Protein AF-A0A4R1RFW6-F1 (afdb_monomer)

Secondary structure (DSSP, 8-state):
----GGGS-S----BTTEE---EEEEETTEEEEEEEEETTT-PEEEEE-EETTS-B-B--TTT-EEEETTEEE-SS-EEEEEEEEETTEEEEEEEE--S---TTT-EESSSSEEE-SS-EEETTTTEEE--S--EE---HHHHHHHHHH-TT---TTTTS---SEEEETTEEEETTEEETT--TT-EE-SSSEEE-SS-EEEE-SS-EEE-TT--GGG-EEEEEETTEEEEEEEE-SSSBHHHHHHT-PPPTTHHHHHHHHHHTTTTTTS-TTSHHHHHHHHHHHTT-

pLDDT: mean 81.38, std 14.94, range [39.31, 97.06]

Solvent-accessible surface area (backbone atoms only — not comparable to full-atom values): 16707 Å² total; per-residue (Å²): 112,82,49,69,55,86,80,52,76,92,80,67,79,77,48,100,60,34,48,72,50,64,31,48,34,67,54,96,43,20,43,26,38,35,46,30,35,31,70,88,77,68,46,75,47,70,43,72,41,16,31,85,84,68,46,84,48,78,48,55,85,93,48,47,49,77,68,35,89,13,31,38,32,46,90,86,48,46,27,7,39,30,80,48,79,51,101,88,47,78,46,64,25,38,24,69,39,90,68,91,74,50,73,89,57,52,42,62,78,21,33,40,33,31,34,33,89,86,47,31,36,19,15,57,67,15,38,75,42,94,58,95,50,79,44,68,57,79,53,69,66,60,48,51,54,49,49,70,76,52,82,79,61,92,44,90,57,70,79,36,49,77,49,59,35,32,36,32,81,65,43,26,23,52,71,64,37,82,41,88,91,44,54,57,66,52,40,80,69,37,95,46,33,31,33,35,93,80,46,40,26,40,44,78,91,81,52,79,42,76,48,72,94,62,51,55,90,53,59,46,71,47,47,59,62,94,90,38,80,55,88,42,50,48,29,32,41,76,44,48,52,63,28,64,76,70,74,48,78,80,48,80,70,61,47,48,63,71,45,37,75,60,52,62,76,38,62,88,79,60,68,73,76,25,42,63,50,55,45,51,55,54,57,54,60,75,72,110

Radius of gyration: 23.83 Å; Cα contacts (8 Å, |Δi|>4): 524; chains: 1; bounding box: 58×36×69 Å

Structure (mmCIF, N/CA/C/O backbone):
data_AF-A0A4R1RFW6-F1
#
_entry.id   AF-A0A4R1RFW6-F1
#
loop_
_atom_site.group_PDB
_atom_site.id
_atom_site.type_symbol
_atom_site.label_atom_id
_atom_site.label_alt_id
_atom_site.label_comp_id
_atom_site.label_asym_id
_atom_site.label_entity_id
_atom_site.label_seq_id
_atom_site.pdbx_PDB_ins_code
_atom_site.Cartn_x
_atom_site.Cartn_y
_atom_site.Cartn_z
_atom_site.occupancy
_atom_site.B_iso_or_equiv
_atom_site.auth_seq_id
_atom_site.auth_comp_id
_atom_site.auth_asym_id
_atom_site.auth_atom_id
_atom_site.pdbx_PDB_model_num
ATOM 1 N N . MET A 1 1 ? -5.076 -0.212 30.551 1.00 51.19 1 MET A N 1
ATOM 2 C CA . MET A 1 1 ? -4.303 -1.092 29.630 1.00 51.19 1 MET A CA 1
ATOM 3 C C . MET A 1 1 ? -3.207 -0.273 28.932 1.00 51.19 1 MET A C 1
ATOM 5 O O . MET A 1 1 ? -3.481 0.876 28.612 1.00 51.19 1 MET A O 1
ATOM 9 N N . LYS A 1 2 ? -1.980 -0.797 28.748 1.00 48.66 2 LYS A N 1
ATOM 10 C CA . LYS A 1 2 ? -0.850 -0.096 28.089 1.00 48.66 2 LYS A CA 1
ATOM 11 C C . LYS A 1 2 ? -0.539 -0.742 26.735 1.00 48.66 2 LYS A C 1
ATOM 13 O O . LYS A 1 2 ? -0.449 -1.964 26.668 1.00 48.66 2 LYS A O 1
ATOM 18 N N . ILE A 1 3 ? -0.324 0.056 25.690 1.00 47.34 3 ILE A N 1
ATOM 19 C CA . ILE A 1 3 ? 0.208 -0.420 24.401 1.00 47.34 3 ILE A CA 1
ATOM 20 C C . ILE A 1 3 ? 1.722 -0.177 24.345 1.00 47.34 3 ILE A C 1
ATOM 22 O O . ILE A 1 3 ? 2.186 0.879 24.765 1.00 47.34 3 ILE A O 1
ATOM 26 N N . SER A 1 4 ? 2.477 -1.153 23.829 1.00 46.53 4 SER A N 1
ATOM 27 C CA . SER A 1 4 ? 3.939 -1.088 23.673 1.00 46.53 4 SER A CA 1
ATOM 28 C C . SER A 1 4 ? 4.386 -0.021 22.662 1.00 46.53 4 SER A C 1
ATOM 30 O O . SER A 1 4 ? 3.828 0.074 21.569 1.00 46.53 4 SER A O 1
ATOM 32 N N . GLU A 1 5 ? 5.464 0.691 23.005 1.00 47.16 5 GLU A N 1
ATOM 33 C CA . GLU A 1 5 ? 6.148 1.711 22.187 1.00 47.16 5 GLU A CA 1
ATOM 34 C C . GLU A 1 5 ? 6.578 1.200 20.799 1.00 47.16 5 GLU A C 1
ATOM 36 O O . GLU A 1 5 ? 6.611 1.961 19.837 1.00 47.16 5 GLU A O 1
ATOM 41 N N . SER A 1 6 ? 6.817 -0.110 20.661 1.00 43.72 6 SER A N 1
ATOM 42 C CA . SER A 1 6 ? 7.209 -0.775 19.402 1.00 43.72 6 SER A CA 1
ATOM 43 C C . SER A 1 6 ? 6.199 -0.638 18.255 1.00 43.72 6 SER A C 1
ATOM 45 O O . SER A 1 6 ? 6.501 -0.965 17.107 1.00 43.72 6 SER A O 1
ATOM 47 N N . LEU A 1 7 ? 4.978 -0.184 18.545 1.00 43.00 7 LEU A N 1
ATOM 48 C CA . LEU A 1 7 ? 3.945 0.034 17.539 1.00 43.00 7 LEU A CA 1
ATOM 49 C C . LEU A 1 7 ? 4.004 1.431 16.905 1.00 43.00 7 LEU A C 1
ATOM 51 O O . LEU A 1 7 ? 3.274 1.658 15.938 1.00 43.00 7 LEU A O 1
ATOM 55 N N . PHE A 1 8 ? 4.870 2.328 17.372 1.00 44.12 8 PHE A N 1
ATOM 56 C CA . PHE A 1 8 ? 5.021 3.686 16.845 1.00 44.12 8 PHE A CA 1
ATOM 57 C C . PHE A 1 8 ? 6.309 3.829 16.013 1.00 44.12 8 PHE A C 1
ATOM 59 O O . PHE A 1 8 ? 7.253 3.064 16.207 1.00 44.12 8 PHE A O 1
ATOM 66 N N . PRO A 1 9 ? 6.363 4.747 15.029 1.00 39.78 9 PRO A N 1
ATOM 67 C CA . PRO A 1 9 ? 7.553 4.916 14.199 1.00 39.78 9 PRO A CA 1
ATOM 68 C C . PRO A 1 9 ? 8.760 5.364 15.040 1.00 39.78 9 PRO A C 1
ATOM 70 O O . PRO A 1 9 ? 8.662 6.334 15.777 1.00 39.78 9 PRO A O 1
ATOM 73 N N . ASN A 1 10 ? 9.920 4.721 14.868 1.00 40.31 10 ASN A N 1
ATOM 74 C CA . ASN A 1 10 ? 11.162 4.990 15.624 1.00 40.31 10 ASN A CA 1
ATOM 75 C C . ASN A 1 10 ? 11.762 6.403 15.428 1.00 40.31 10 ASN A C 1
ATOM 77 O O . ASN A 1 10 ? 12.747 6.746 16.074 1.00 40.31 10 ASN A O 1
ATOM 81 N N . ASN A 1 11 ? 11.187 7.226 14.546 1.00 40.09 11 ASN A N 1
ATOM 82 C CA . ASN A 1 11 ? 11.697 8.549 14.175 1.00 40.09 11 ASN A CA 1
ATOM 83 C C . ASN A 1 11 ? 10.904 9.683 14.834 1.00 40.09 11 ASN A C 1
ATOM 85 O O . ASN A 1 11 ? 10.597 10.689 14.192 1.00 40.09 11 ASN A O 1
ATOM 89 N N . VAL A 1 12 ? 10.532 9.522 16.102 1.00 42.97 12 VAL A N 1
ATOM 90 C CA . VAL A 1 12 ? 9.838 10.586 16.826 1.00 42.97 12 VAL A CA 1
ATOM 91 C C . VAL A 1 12 ? 10.867 11.660 17.225 1.00 42.97 12 VAL A C 1
ATOM 93 O O . VAL A 1 12 ? 11.818 11.337 17.940 1.00 42.97 12 VAL A O 1
ATOM 96 N N . PRO A 1 13 ? 10.752 12.919 16.755 1.00 39.31 13 PRO A N 1
ATOM 97 C CA . PRO A 1 13 ? 11.779 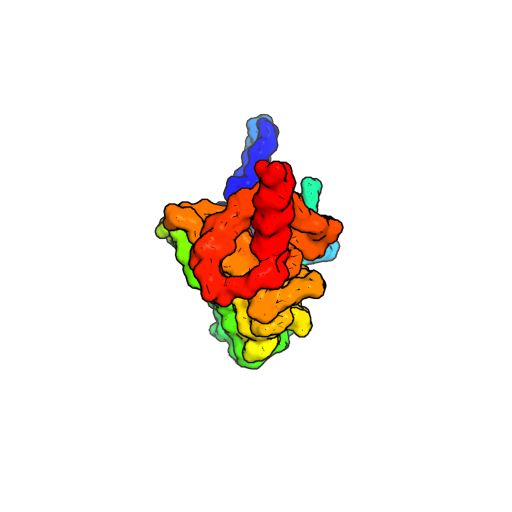13.936 16.977 1.00 39.31 13 PRO A CA 1
ATOM 98 C C . PRO A 1 13 ? 11.983 14.221 18.467 1.00 39.31 13 PRO A C 1
ATOM 100 O O . PRO A 1 13 ? 11.045 14.612 19.155 1.00 39.31 13 PRO A O 1
ATOM 103 N N . GLN A 1 14 ? 13.209 14.101 18.976 1.00 43.00 14 GLN A N 1
ATOM 104 C CA . GLN A 1 14 ? 13.529 14.606 20.311 1.00 43.00 14 GLN A CA 1
ATOM 105 C C . GLN A 1 14 ? 13.568 16.141 20.260 1.00 43.00 14 GLN A C 1
ATOM 107 O O . GLN A 1 14 ? 14.510 16.737 19.738 1.00 43.00 14 GLN A O 1
ATOM 112 N N . CYS A 1 15 ? 12.533 16.806 20.776 1.00 43.69 15 CYS A N 1
ATOM 113 C CA . CYS A 1 15 ? 12.601 18.245 21.020 1.00 43.69 15 CYS A CA 1
ATOM 114 C C . CYS A 1 15 ? 13.488 18.499 22.245 1.00 43.69 15 CYS A C 1
ATOM 116 O O . CYS A 1 15 ? 13.331 17.843 23.267 1.00 43.69 15 CYS A O 1
ATOM 118 N N . ARG A 1 16 ? 14.379 19.499 22.183 1.00 44.78 16 ARG A N 1
ATOM 119 C CA . ARG A 1 16 ? 15.333 19.819 23.270 1.00 44.78 16 ARG A CA 1
ATOM 120 C C . ARG A 1 16 ? 14.683 20.078 24.643 1.00 44.78 16 ARG A C 1
ATOM 122 O O . ARG A 1 16 ? 15.379 20.032 25.648 1.00 44.78 16 ARG A O 1
ATOM 129 N N . GLU A 1 17 ? 13.377 20.346 24.692 1.00 46.66 17 GLU A N 1
ATOM 130 C CA . GLU A 1 17 ? 12.619 20.620 25.922 1.00 46.66 17 GLU A CA 1
ATOM 131 C C . GLU A 1 17 ? 11.669 19.486 26.354 1.00 46.66 17 GLU A C 1
ATOM 133 O O . GLU A 1 17 ? 11.148 19.533 27.469 1.00 46.66 17 GLU A O 1
ATOM 138 N N . TYR A 1 18 ? 11.463 18.453 25.525 1.00 41.66 18 TYR A N 1
ATOM 139 C CA . TYR A 1 18 ? 10.488 17.392 25.799 1.00 41.66 18 TYR A CA 1
ATOM 140 C C . TYR A 1 18 ? 10.983 15.998 25.387 1.00 41.66 18 TYR A C 1
ATOM 142 O O . TYR A 1 18 ? 11.496 15.813 24.285 1.00 41.66 18 TYR A O 1
ATOM 150 N N . GLN A 1 19 ? 10.735 14.992 26.229 1.00 47.38 19 GLN A N 1
ATOM 151 C CA . GLN A 1 19 ? 10.870 13.578 25.866 1.00 47.38 19 GLN A CA 1
ATOM 152 C C . GLN A 1 19 ? 9.544 13.056 25.319 1.00 47.38 19 GLN A C 1
ATOM 154 O O . GLN A 1 19 ? 8.523 13.204 25.991 1.00 47.38 19 GLN A O 1
ATOM 159 N N . ILE A 1 20 ? 9.556 12.395 24.160 1.00 48.88 20 ILE A N 1
ATOM 160 C CA . ILE A 1 20 ? 8.357 11.742 23.626 1.00 48.88 20 ILE A CA 1
ATOM 161 C C . ILE A 1 20 ? 8.288 10.284 24.089 1.00 48.88 20 ILE A C 1
ATOM 163 O O . ILE A 1 20 ? 9.269 9.556 23.963 1.00 48.88 20 ILE A O 1
ATOM 167 N N . ILE A 1 21 ? 7.144 9.877 24.654 1.00 51.06 21 ILE A N 1
ATOM 168 C CA . ILE A 1 21 ? 6.915 8.546 25.251 1.00 51.06 21 ILE A CA 1
ATOM 169 C C . ILE A 1 21 ? 5.619 7.970 24.680 1.00 51.06 21 ILE A C 1
ATOM 171 O O . ILE A 1 21 ? 4.581 8.041 25.330 1.00 51.06 21 ILE A O 1
ATOM 175 N N . SER A 1 22 ? 5.641 7.436 23.458 1.00 54.22 22 SER A N 1
ATOM 176 C CA . SER A 1 22 ? 4.402 7.041 22.777 1.00 54.22 22 SER A CA 1
ATOM 177 C C . SER A 1 22 ? 3.789 5.773 23.385 1.00 54.22 22 SER A C 1
ATOM 179 O O . SER A 1 22 ? 4.120 4.639 23.036 1.00 54.22 22 SER A O 1
ATOM 181 N N . THR A 1 23 ? 2.880 5.978 24.337 1.00 65.12 23 THR A N 1
ATOM 182 C CA . THR A 1 23 ? 2.052 4.929 24.938 1.00 65.12 23 THR A CA 1
ATOM 183 C C . THR A 1 23 ? 0.608 5.405 25.001 1.00 65.12 23 THR A C 1
ATOM 185 O O . THR A 1 23 ? 0.328 6.507 25.473 1.00 65.12 23 THR A O 1
ATOM 188 N N . ILE A 1 24 ? -0.324 4.567 24.542 1.00 70.19 24 ILE A N 1
ATOM 189 C CA . ILE A 1 24 ? -1.757 4.838 24.682 1.00 70.19 24 ILE A CA 1
ATOM 190 C C . ILE A 1 24 ? -2.263 4.148 25.948 1.00 70.19 24 ILE A C 1
ATOM 192 O O . ILE A 1 24 ? -2.070 2.941 26.127 1.00 70.19 24 ILE A O 1
ATOM 196 N N . ILE A 1 25 ? -2.903 4.930 26.816 1.00 76.88 25 ILE A N 1
ATOM 197 C CA . ILE A 1 25 ? -3.557 4.485 28.051 1.00 76.88 25 ILE A CA 1
ATOM 198 C C . ILE A 1 25 ? -4.990 5.016 28.109 1.00 76.88 25 ILE A C 1
ATOM 200 O O . ILE A 1 25 ? -5.387 5.838 27.283 1.00 76.88 25 ILE A O 1
ATOM 204 N N . ILE A 1 26 ? -5.760 4.569 29.099 1.00 77.75 26 ILE A N 1
ATOM 205 C CA . ILE A 1 26 ? -7.020 5.217 29.467 1.00 77.75 26 ILE A CA 1
ATOM 206 C C . ILE A 1 26 ? -6.759 6.086 30.692 1.00 77.75 26 ILE A C 1
ATOM 208 O O . ILE A 1 26 ? -6.031 5.688 31.600 1.00 77.75 26 ILE A O 1
ATOM 212 N N . LYS A 1 27 ? -7.285 7.308 30.659 1.00 80.31 27 LYS A N 1
ATOM 213 C CA . LYS A 1 27 ? -7.304 8.248 31.777 1.00 80.31 27 LYS A CA 1
ATOM 214 C C . LYS A 1 27 ? -8.598 9.042 31.698 1.00 80.31 27 LYS A C 1
ATOM 216 O O . LYS A 1 27 ? -8.969 9.498 30.617 1.00 80.31 27 LYS A O 1
ATOM 221 N N . ASP A 1 28 ? -9.277 9.195 32.829 1.00 83.88 28 ASP A N 1
ATOM 222 C CA . ASP A 1 28 ? -10.573 9.877 32.913 1.00 83.88 28 ASP A CA 1
ATOM 223 C C . ASP A 1 28 ? -11.593 9.291 31.912 1.00 83.88 28 ASP A C 1
ATOM 225 O O . ASP A 1 28 ? -12.293 10.021 31.209 1.00 83.88 28 ASP A O 1
ATOM 229 N N . ASN A 1 29 ? -11.619 7.955 31.797 1.00 85.56 29 ASN A N 1
ATOM 230 C CA . ASN A 1 29 ? -12.434 7.191 30.841 1.00 85.56 29 ASN A CA 1
ATOM 231 C C . ASN A 1 29 ? -12.203 7.560 29.370 1.00 85.56 29 ASN A C 1
ATOM 233 O O . ASN A 1 29 ? -13.077 7.361 28.534 1.00 85.56 29 ASN A O 1
ATOM 237 N N . ARG A 1 30 ? -11.048 8.126 29.014 1.00 85.81 30 ARG A N 1
ATOM 238 C CA . ARG A 1 30 ? -10.720 8.521 27.640 1.00 85.81 30 ARG A CA 1
ATOM 239 C C . ARG A 1 30 ? -9.378 7.945 27.239 1.00 85.81 30 ARG A C 1
ATOM 241 O O . ARG A 1 30 ? -8.466 7.858 28.059 1.00 85.81 30 ARG A O 1
ATOM 248 N N . LEU A 1 31 ? -9.237 7.594 25.962 1.00 82.19 31 LEU A N 1
ATOM 249 C CA . LEU A 1 31 ? -7.922 7.250 25.438 1.00 82.19 31 LEU A CA 1
ATOM 250 C C . LEU A 1 31 ? -7.038 8.487 25.423 1.00 82.19 31 LEU A C 1
ATOM 252 O O . LEU A 1 31 ? -7.420 9.556 24.940 1.00 82.19 31 LEU A O 1
ATOM 256 N N . VAL A 1 32 ? -5.833 8.304 25.929 1.00 78.88 32 VAL A N 1
ATOM 257 C CA . VAL A 1 32 ? -4.809 9.323 25.987 1.00 78.88 32 VAL A CA 1
ATOM 258 C C . VAL A 1 32 ? -3.546 8.761 25.372 1.00 78.88 32 VAL A C 1
ATOM 260 O O . VAL A 1 32 ? -3.071 7.704 25.781 1.00 78.88 32 VAL A O 1
ATOM 263 N N . GLU A 1 33 ? -2.994 9.490 24.412 1.00 71.94 33 GLU A N 1
ATOM 264 C CA . GLU A 1 33 ? -1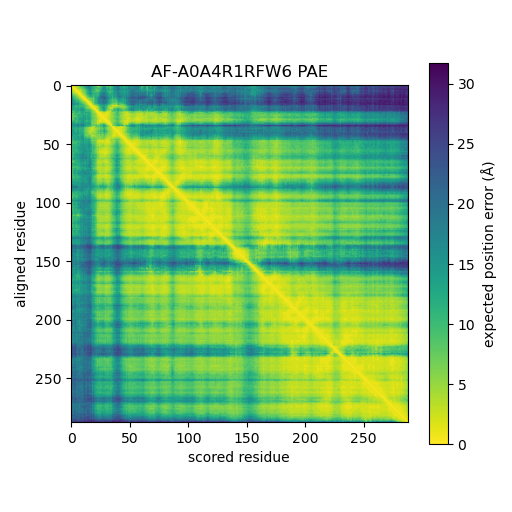.607 9.315 24.018 1.00 71.94 33 GLU A CA 1
ATOM 265 C C . GLU A 1 33 ? -0.743 10.101 25.005 1.00 71.94 33 GLU A C 1
ATOM 267 O O . GLU A 1 33 ? -0.842 11.331 25.109 1.00 71.94 33 GLU A O 1
ATOM 272 N N . ASN A 1 34 ? 0.076 9.389 25.777 1.00 65.56 34 ASN A N 1
ATOM 273 C CA . ASN A 1 34 ? 1.149 10.031 26.518 1.00 65.56 34 ASN A CA 1
ATOM 274 C C . ASN A 1 34 ? 2.141 10.506 25.459 1.00 65.56 34 ASN A C 1
ATOM 276 O O . ASN A 1 34 ? 2.628 9.695 24.680 1.00 65.56 34 ASN A O 1
ATOM 280 N N . TYR A 1 35 ? 2.366 11.811 25.351 1.00 67.44 35 TYR A N 1
ATOM 281 C CA . TYR A 1 35 ? 3.173 12.334 24.249 1.00 67.44 35 TYR A CA 1
ATOM 282 C C . TYR A 1 35 ? 4.396 13.084 24.747 1.00 67.44 35 TYR A C 1
ATOM 284 O O . TYR A 1 35 ? 5.421 13.018 24.087 1.00 67.44 35 TYR A O 1
ATOM 292 N N . PHE A 1 36 ? 4.363 13.743 25.912 1.00 63.69 36 PHE A N 1
ATOM 293 C CA . PHE A 1 36 ? 5.514 14.539 26.343 1.00 63.69 36 PHE A CA 1
ATOM 294 C C . PHE A 1 36 ? 5.760 14.488 27.843 1.00 63.69 36 PHE A C 1
ATOM 296 O O . PHE A 1 36 ? 4.849 14.722 28.636 1.00 63.69 36 PHE A O 1
ATOM 303 N N . ARG A 1 37 ? 7.022 14.288 28.214 1.00 65.94 37 ARG A N 1
ATOM 304 C CA . ARG A 1 37 ? 7.571 14.701 29.505 1.00 65.94 37 ARG A CA 1
ATOM 305 C C . ARG A 1 37 ? 8.340 15.995 29.284 1.00 65.94 37 ARG A C 1
ATOM 307 O O . ARG A 1 37 ? 9.327 16.004 28.555 1.00 65.94 37 ARG A O 1
ATOM 314 N N . ASP A 1 38 ? 7.870 17.078 29.881 1.00 65.69 38 ASP A N 1
ATOM 315 C CA . ASP A 1 38 ? 8.605 18.342 29.934 1.00 65.69 38 ASP A CA 1
ATOM 316 C C . ASP A 1 38 ? 9.846 18.161 30.819 1.00 65.69 38 ASP A C 1
ATOM 318 O O . ASP A 1 38 ? 9.721 17.757 31.975 1.00 65.69 38 ASP A O 1
ATOM 322 N N . TYR A 1 39 ? 11.047 18.423 30.296 1.00 72.94 39 TYR A N 1
ATOM 323 C CA . TYR A 1 39 ? 12.280 18.233 31.070 1.00 72.94 39 TYR A CA 1
ATOM 324 C C . TYR A 1 39 ? 12.462 19.270 32.185 1.00 72.94 39 TYR A C 1
ATOM 326 O O . TYR A 1 39 ? 13.103 18.967 33.189 1.00 72.94 39 TYR A O 1
ATOM 334 N N . LYS A 1 40 ? 11.907 20.478 32.029 1.00 75.94 40 LYS A N 1
ATOM 335 C CA . LYS A 1 40 ? 12.030 21.571 33.004 1.00 75.94 40 LYS A CA 1
ATOM 336 C C . LYS A 1 40 ? 11.068 21.384 34.169 1.00 75.94 40 LYS A C 1
ATOM 338 O O . LYS A 1 40 ? 11.447 21.590 35.315 1.00 75.94 40 LYS A O 1
ATOM 343 N N . THR A 1 41 ? 9.825 21.009 33.877 1.00 80.12 41 THR A N 1
ATOM 344 C CA . THR A 1 41 ? 8.775 20.876 34.902 1.00 80.12 41 THR A CA 1
ATOM 345 C C . THR A 1 41 ? 8.560 19.443 35.369 1.00 80.12 41 THR A C 1
ATOM 347 O O . THR A 1 41 ? 7.898 19.217 36.378 1.00 80.12 41 THR A O 1
ATOM 350 N N . ASN A 1 42 ? 9.108 18.463 34.648 1.00 70.50 42 ASN A N 1
ATOM 351 C CA . ASN A 1 42 ? 8.870 17.039 34.859 1.00 70.50 42 ASN A CA 1
ATOM 352 C C . ASN A 1 42 ? 7.387 16.628 34.725 1.00 70.50 42 ASN A C 1
ATOM 354 O O . ASN A 1 42 ? 6.998 15.538 35.149 1.00 70.50 42 ASN A O 1
ATOM 358 N N . ILE A 1 43 ? 6.549 17.496 34.143 1.00 75.69 43 ILE A N 1
ATOM 359 C CA . ILE A 1 43 ? 5.116 17.262 33.968 1.00 75.69 43 ILE A CA 1
ATOM 360 C C . ILE A 1 43 ? 4.884 16.445 32.698 1.00 75.69 43 ILE A C 1
ATOM 362 O O . ILE A 1 43 ? 5.408 16.751 31.623 1.00 75.69 43 ILE A O 1
ATOM 366 N N . TYR A 1 44 ? 4.032 15.431 32.826 1.00 68.38 44 TYR A N 1
ATOM 367 C CA . TYR A 1 44 ? 3.532 14.658 31.700 1.00 68.38 44 TYR A CA 1
ATOM 368 C C . TYR A 1 44 ? 2.330 15.370 31.084 1.00 68.38 44 TYR A C 1
ATOM 370 O O . TYR A 1 44 ? 1.322 15.610 31.757 1.00 68.38 44 TYR A O 1
ATOM 378 N N . LYS A 1 45 ? 2.438 15.720 29.801 1.00 71.69 45 LYS A N 1
ATOM 379 C CA . LYS A 1 45 ? 1.326 16.257 29.018 1.00 71.69 45 LYS A CA 1
ATOM 380 C C . LYS A 1 45 ? 0.711 15.153 28.171 1.00 71.69 45 LYS A C 1
ATOM 382 O O . LYS A 1 45 ? 1.388 14.422 27.447 1.00 71.69 45 LYS A O 1
ATOM 387 N N . ASN A 1 46 ? -0.608 15.104 28.271 1.00 73.94 46 ASN A N 1
ATOM 388 C CA . ASN A 1 46 ? -1.457 14.063 27.732 1.00 73.94 46 ASN A CA 1
ATOM 389 C C . ASN A 1 46 ? -2.298 14.634 26.597 1.00 73.94 46 ASN A C 1
ATOM 391 O O . ASN A 1 46 ? -2.881 15.713 26.739 1.00 73.94 46 ASN A O 1
ATOM 395 N N . TRP A 1 47 ? -2.393 13.904 25.491 1.00 76.50 47 TRP A N 1
ATOM 396 C CA . TRP A 1 47 ? -3.308 14.234 24.406 1.00 76.50 47 TRP A CA 1
ATOM 397 C C . TRP A 1 47 ? -4.479 13.271 24.411 1.00 76.50 47 TRP A C 1
ATOM 399 O O . TRP A 1 47 ? -4.318 12.070 24.211 1.00 76.50 47 TRP A O 1
ATOM 409 N N . PHE A 1 48 ? -5.675 13.807 24.638 1.00 83.38 48 PHE A N 1
ATOM 410 C CA . PHE A 1 48 ? -6.890 13.019 24.521 1.00 83.38 48 PHE A CA 1
ATOM 411 C C . PHE A 1 48 ? -7.157 12.688 23.055 1.00 83.38 48 PHE A C 1
ATOM 413 O O . PHE A 1 48 ? -7.306 13.584 22.219 1.00 83.38 48 PHE A O 1
ATOM 420 N N . ILE A 1 49 ? -7.257 11.397 22.762 1.00 84.50 49 ILE A N 1
ATOM 421 C CA . ILE A 1 49 ? -7.627 10.900 21.444 1.00 84.50 49 ILE A CA 1
ATOM 422 C C . ILE A 1 49 ? -9.148 11.007 21.337 1.00 84.50 49 ILE A C 1
ATOM 424 O O . ILE A 1 49 ? -9.894 10.333 22.046 1.00 84.50 49 ILE A O 1
ATOM 428 N N . ASN A 1 50 ? -9.604 11.885 20.452 1.00 87.56 50 ASN A N 1
ATOM 429 C CA . ASN A 1 50 ? -11.020 12.124 20.192 1.00 87.56 50 ASN A CA 1
ATOM 430 C C . ASN A 1 50 ? -11.450 11.424 18.897 1.00 87.56 50 ASN A C 1
ATOM 432 O O . ASN A 1 50 ? -10.647 10.783 18.213 1.00 87.56 50 ASN A O 1
ATOM 436 N N . ASP A 1 51 ? -12.719 11.561 18.530 1.00 87.88 51 ASP A N 1
ATOM 437 C CA . ASP A 1 51 ? -13.157 11.207 17.189 1.00 87.88 51 ASP A CA 1
ATOM 438 C C . ASP A 1 51 ? -12.614 12.200 16.135 1.00 87.88 51 ASP A C 1
ATOM 440 O O . ASP A 1 51 ? -11.970 13.212 16.437 1.00 87.88 51 ASP A O 1
ATOM 444 N N . ARG A 1 52 ? -12.898 11.938 14.855 1.00 83.69 52 ARG A N 1
ATOM 445 C CA . ARG A 1 52 ? -12.464 12.810 13.749 1.00 83.69 52 ARG A CA 1
ATOM 446 C C . ARG A 1 52 ? -13.018 14.247 13.829 1.00 83.69 52 ARG A C 1
ATOM 448 O O . ARG A 1 52 ? -12.441 15.145 13.216 1.00 83.69 52 ARG A O 1
ATOM 455 N N . LYS A 1 53 ? -14.129 14.467 14.535 1.00 86.81 53 LYS A N 1
ATOM 456 C CA . LYS A 1 53 ? -14.774 15.771 14.752 1.00 86.81 53 LYS A CA 1
ATOM 457 C C . LYS A 1 53 ? -14.336 16.431 16.064 1.00 86.81 53 LYS A C 1
ATOM 459 O O . LYS A 1 53 ? -14.894 17.461 16.429 1.00 86.81 53 LYS A O 1
ATOM 464 N N . VAL A 1 54 ? -13.317 15.887 16.737 1.00 84.38 54 VAL A N 1
ATOM 465 C CA . VAL A 1 54 ? -12.823 16.362 18.041 1.00 84.38 54 VAL A CA 1
ATOM 466 C C . VAL A 1 54 ? -13.852 16.152 19.166 1.00 84.38 54 VAL A C 1
ATOM 468 O O . VAL A 1 54 ? -13.756 16.743 20.237 1.00 84.38 54 VAL A O 1
ATOM 471 N N . THR A 1 55 ? -14.831 15.274 18.958 1.00 89.00 55 THR A N 1
ATOM 472 C CA . THR A 1 55 ? -15.773 14.845 19.990 1.00 89.00 55 THR A CA 1
ATOM 473 C C . THR A 1 55 ? -15.107 13.797 20.890 1.00 89.00 55 THR A C 1
ATOM 475 O O . THR A 1 55 ? -14.519 12.840 20.375 1.00 89.00 55 THR A O 1
ATOM 478 N N . PRO A 1 56 ? -15.163 13.951 22.226 1.00 89.25 56 PRO A N 1
ATOM 479 C CA . PRO A 1 56 ? -14.636 12.953 23.149 1.00 89.25 56 PRO A CA 1
ATOM 480 C C . PRO A 1 56 ? -15.259 11.571 22.932 1.00 89.25 56 PRO A C 1
ATOM 482 O O . PRO A 1 56 ? -16.472 11.451 22.776 1.00 89.25 56 PRO A O 1
ATOM 485 N N . VAL A 1 57 ? -14.420 10.535 22.969 1.00 86.69 57 VAL A N 1
ATOM 486 C CA . VAL A 1 57 ? -14.851 9.132 23.000 1.00 86.69 57 VAL A CA 1
ATOM 487 C C . VAL A 1 57 ? -14.526 8.574 24.376 1.00 86.69 57 VAL A C 1
ATOM 489 O O . VAL A 1 57 ? -13.395 8.723 24.848 1.00 86.69 57 VAL A O 1
ATOM 492 N N . PHE A 1 58 ? -15.518 7.952 25.009 1.00 88.31 58 PHE A N 1
ATOM 493 C CA . PHE A 1 58 ? -15.397 7.417 26.358 1.00 88.31 58 PHE A CA 1
ATOM 494 C C . PHE A 1 58 ? -15.317 5.887 26.346 1.00 88.31 58 PHE A C 1
ATOM 496 O O . PHE A 1 58 ? -16.038 5.224 25.601 1.00 88.31 58 PHE A O 1
ATOM 503 N N . PHE A 1 59 ? -14.441 5.346 27.186 1.00 84.94 59 PHE A N 1
ATOM 504 C CA . PHE A 1 59 ? -14.204 3.921 27.392 1.00 84.94 59 PHE A CA 1
ATOM 505 C C . PHE A 1 59 ? -14.287 3.604 28.883 1.00 84.94 59 PHE A C 1
ATOM 507 O O . PHE A 1 59 ? -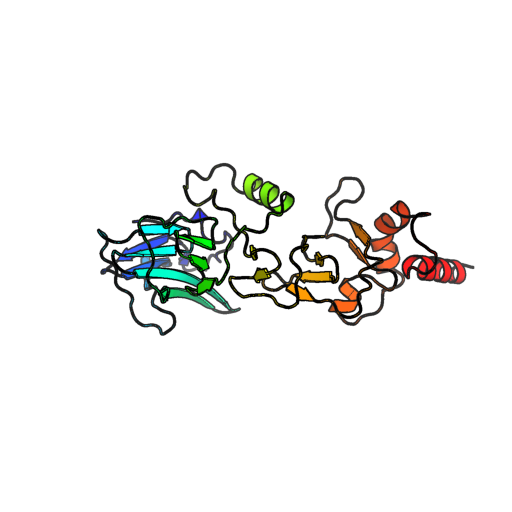13.735 4.347 29.694 1.00 84.94 59 PHE A O 1
ATOM 514 N N . ASP A 1 60 ? -14.930 2.491 29.229 1.00 83.44 60 ASP A N 1
ATOM 515 C CA . ASP A 1 60 ? -14.778 1.878 30.546 1.00 83.44 60 ASP A CA 1
ATOM 516 C C . ASP A 1 60 ? -13.554 0.955 30.487 1.00 83.44 60 ASP A C 1
ATOM 518 O O . ASP A 1 60 ? -13.407 0.109 29.602 1.00 83.44 60 ASP A O 1
ATOM 522 N N . GLU A 1 61 ? -12.621 1.140 31.417 1.00 78.44 61 GLU A N 1
ATOM 523 C CA . GLU A 1 61 ? -11.379 0.365 31.451 1.00 78.44 61 GLU A CA 1
ATOM 524 C C . GLU A 1 61 ? -11.624 -1.143 31.576 1.00 78.44 61 GLU A C 1
ATOM 526 O O . GLU A 1 61 ? -10.811 -1.932 31.094 1.00 78.44 61 GLU A O 1
ATOM 531 N N . ASN A 1 62 ? -12.755 -1.540 32.164 1.00 83.44 62 ASN A N 1
ATOM 532 C CA . ASN A 1 62 ? -13.138 -2.938 32.352 1.00 83.44 62 ASN A CA 1
ATOM 533 C C . ASN A 1 62 ? -13.821 -3.550 31.122 1.00 83.44 62 ASN A C 1
ATOM 535 O O . ASN A 1 62 ? -14.130 -4.742 31.110 1.00 83.44 62 ASN A O 1
ATOM 539 N N . ASP A 1 63 ? -14.128 -2.735 30.114 1.00 86.00 63 ASP A N 1
ATOM 540 C CA . ASP A 1 63 ? -14.978 -3.110 28.987 1.00 86.00 63 ASP A CA 1
ATOM 541 C C . ASP A 1 63 ? -14.340 -2.839 27.619 1.00 86.00 63 ASP A C 1
ATOM 543 O O . ASP A 1 63 ? -14.930 -3.148 26.579 1.00 86.00 63 ASP A O 1
ATOM 547 N N . CYS A 1 64 ? -13.115 -2.316 27.635 1.00 84.88 64 CYS A N 1
ATOM 548 C CA . CYS A 1 64 ? -12.342 -1.954 26.465 1.00 84.88 64 CYS A CA 1
ATOM 549 C C . CYS A 1 64 ? -11.210 -2.947 26.175 1.00 84.88 64 CYS A C 1
ATOM 551 O O . CYS A 1 64 ? -10.583 -3.514 27.071 1.00 84.88 64 CYS A O 1
ATOM 553 N N . GLU A 1 65 ? -10.908 -3.134 24.894 1.00 85.88 65 GLU A N 1
ATOM 554 C CA . GLU A 1 65 ? -9.846 -4.040 24.466 1.00 85.88 65 GLU A CA 1
ATOM 555 C C . GLU A 1 65 ? -9.263 -3.611 23.118 1.00 85.88 65 GLU A C 1
ATOM 557 O O . GLU A 1 65 ? -9.993 -3.251 22.188 1.00 85.88 65 GLU A O 1
ATOM 562 N N . TRP A 1 66 ? -7.939 -3.701 22.992 1.00 84.06 66 TRP A N 1
ATOM 563 C CA . TRP A 1 66 ? -7.256 -3.617 21.705 1.00 84.06 66 TRP A CA 1
ATOM 564 C C . TRP A 1 66 ? -7.292 -4.967 20.999 1.00 84.06 66 TRP A C 1
ATOM 566 O O . TRP A 1 66 ? -6.808 -5.961 21.524 1.00 84.06 66 TRP A O 1
ATOM 576 N N . LEU A 1 67 ? -7.824 -4.987 19.780 1.00 82.88 67 LEU A N 1
ATOM 577 C CA . LEU A 1 67 ? -7.925 -6.196 18.955 1.00 82.88 67 LEU A CA 1
ATOM 578 C C . LEU A 1 67 ? -6.806 -6.274 17.908 1.00 82.88 67 LEU A C 1
ATOM 580 O O . LEU A 1 67 ? -6.484 -7.341 17.394 1.00 82.88 67 LEU A O 1
ATOM 584 N N . SER A 1 68 ? -6.229 -5.125 17.560 1.00 79.19 68 SER A N 1
ATOM 585 C CA . SER A 1 68 ? -5.031 -4.975 16.727 1.00 79.19 68 SER A CA 1
ATOM 586 C C . SER A 1 68 ? -4.474 -3.559 16.915 1.00 79.19 68 SER A C 1
ATOM 588 O O . SER A 1 68 ? -5.192 -2.717 17.448 1.00 79.19 68 SER A O 1
ATOM 590 N N . PRO A 1 69 ? -3.295 -3.204 16.375 1.00 78.19 69 PRO A N 1
ATOM 591 C CA . PRO A 1 69 ? -2.781 -1.833 16.442 1.00 78.19 69 PRO A CA 1
ATOM 592 C C . PRO A 1 69 ? -3.695 -0.762 15.833 1.00 78.19 69 PRO A C 1
ATOM 594 O O . PRO A 1 69 ? -3.462 0.421 16.055 1.00 78.19 69 PRO A O 1
ATOM 597 N N . THR A 1 70 ? -4.707 -1.146 15.043 1.00 86.00 70 THR A N 1
ATOM 598 C CA . THR A 1 70 ? -5.670 -0.197 14.464 1.00 86.00 70 THR A CA 1
ATOM 599 C C . THR A 1 70 ? -7.128 -0.448 14.832 1.00 86.00 70 THR A C 1
ATOM 601 O O . THR A 1 70 ? -8.005 0.247 14.320 1.00 86.00 70 THR A O 1
ATOM 604 N N . PHE A 1 71 ? -7.400 -1.394 15.733 1.00 88.19 71 PHE A N 1
ATOM 605 C CA . PHE A 1 71 ? -8.752 -1.700 16.194 1.00 88.19 71 PHE A CA 1
ATOM 606 C C . PHE A 1 71 ? -8.803 -1.733 17.715 1.00 88.19 71 PHE A C 1
ATOM 608 O O . PHE A 1 71 ? -8.117 -2.538 18.344 1.00 88.19 71 PHE A O 1
ATOM 615 N N . ILE A 1 72 ? -9.676 -0.906 18.279 1.00 89.56 72 ILE A N 1
ATOM 616 C CA . ILE A 1 72 ? -10.060 -0.942 19.689 1.00 89.56 72 ILE A CA 1
ATOM 617 C C . ILE A 1 72 ? -11.576 -1.085 19.769 1.00 89.56 72 ILE A C 1
ATOM 619 O O . ILE A 1 72 ? -12.298 -0.523 18.945 1.00 89.56 72 ILE A O 1
ATOM 623 N N . ARG A 1 73 ? -12.075 -1.843 20.738 1.00 88.94 73 ARG A N 1
ATOM 624 C CA . ARG A 1 73 ? -13.512 -1.961 20.998 1.00 88.94 73 ARG A CA 1
ATOM 625 C C . ARG A 1 73 ? -13.858 -1.595 22.433 1.00 88.94 73 ARG A C 1
ATOM 627 O O . ARG A 1 73 ? -12.995 -1.667 23.304 1.00 88.94 73 ARG A O 1
ATOM 634 N N . ASN A 1 74 ? -15.127 -1.271 22.649 1.00 89.50 74 ASN A N 1
ATOM 635 C CA . ASN A 1 74 ? -15.806 -1.429 23.937 1.00 89.50 74 ASN A CA 1
ATOM 636 C C . ASN A 1 74 ? -16.846 -2.568 23.819 1.00 89.50 74 ASN A C 1
ATOM 638 O O . ASN A 1 74 ? -16.875 -3.281 22.809 1.00 89.50 74 ASN A O 1
ATOM 642 N N . LYS A 1 75 ? -17.738 -2.740 24.804 1.00 86.38 75 LYS A N 1
ATOM 643 C CA . LYS A 1 75 ? -18.796 -3.774 24.752 1.00 86.38 75 LYS A CA 1
ATOM 644 C C . LYS A 1 75 ? -19.750 -3.674 23.555 1.00 86.38 75 LYS A C 1
ATOM 646 O O . LYS A 1 75 ? -20.368 -4.675 23.198 1.00 86.38 75 LYS A O 1
ATOM 651 N N . LYS A 1 76 ? -19.933 -2.486 22.974 1.00 88.50 76 LYS A N 1
ATOM 652 C CA . LYS A 1 76 ? -20.973 -2.203 21.967 1.00 88.50 76 LYS A CA 1
ATOM 653 C C . LYS A 1 76 ? -20.415 -1.846 20.595 1.00 88.50 76 LYS A C 1
ATOM 655 O O . LYS A 1 76 ? -21.077 -2.067 19.587 1.00 88.50 76 LYS A O 1
ATOM 660 N N . GLU A 1 77 ? -19.228 -1.263 20.547 1.00 93.31 77 GLU A N 1
ATOM 661 C CA . GLU A 1 77 ? -18.744 -0.518 19.396 1.00 93.31 77 GLU A CA 1
ATOM 662 C C . GLU A 1 77 ? -17.296 -0.868 19.084 1.00 93.31 77 GLU A C 1
ATOM 664 O O . GLU A 1 77 ? -16.457 -1.049 19.967 1.00 93.31 77 GLU A O 1
ATOM 669 N N . LEU A 1 78 ? -17.012 -0.944 17.786 1.00 94.19 78 LEU A N 1
ATOM 670 C CA . LEU A 1 78 ? -15.671 -1.091 17.254 1.00 94.19 78 LEU A CA 1
ATOM 671 C C . LEU A 1 78 ? -15.206 0.261 16.722 1.00 94.19 78 LEU A C 1
ATOM 673 O O . LEU A 1 78 ? -15.915 0.925 15.962 1.00 94.19 78 LEU A O 1
ATOM 677 N N . TYR A 1 79 ? -13.982 0.627 17.064 1.00 92.88 79 TYR A N 1
ATOM 678 C CA . TYR A 1 79 ? -13.333 1.842 16.615 1.00 92.88 79 TYR A CA 1
ATOM 679 C C . TYR A 1 79 ? -12.080 1.507 15.821 1.00 92.88 79 TYR A C 1
ATOM 681 O O . TYR A 1 79 ? -11.209 0.745 16.241 1.00 92.88 79 TYR A O 1
ATOM 689 N N . GLY A 1 80 ? -11.996 2.128 14.655 1.00 91.19 80 GLY A N 1
ATOM 690 C CA . GLY A 1 80 ? -10.814 2.170 13.829 1.00 91.19 80 GLY A CA 1
ATOM 691 C C . GLY A 1 80 ? -9.894 3.317 14.239 1.00 91.19 80 GLY A C 1
ATOM 692 O O . GLY A 1 80 ? -10.305 4.481 14.241 1.00 91.19 80 GLY A O 1
ATOM 693 N N . PHE A 1 81 ? -8.650 3.006 14.575 1.00 85.31 81 PHE A N 1
ATOM 694 C CA . PHE A 1 81 ? -7.644 3.985 14.969 1.00 85.31 81 PHE A CA 1
ATOM 695 C C . PHE A 1 81 ? -6.903 4.528 13.745 1.00 85.31 81 PHE A C 1
ATOM 697 O O . PHE A 1 81 ? -6.467 3.775 12.870 1.00 85.31 81 PHE A O 1
ATOM 704 N N . SER A 1 82 ? -6.789 5.854 13.669 1.00 82.69 82 SER A N 1
ATOM 705 C CA . SER A 1 82 ? -6.213 6.562 12.526 1.00 82.69 82 SER A CA 1
ATOM 706 C C . SER A 1 82 ? -5.135 7.539 12.964 1.00 82.69 82 SER A C 1
ATOM 708 O O . SER A 1 82 ? -5.328 8.303 13.907 1.00 82.69 82 SER A O 1
ATOM 710 N N . LEU A 1 83 ? -4.047 7.553 12.201 1.00 74.69 83 LEU A N 1
ATOM 711 C CA . LEU A 1 83 ? -2.948 8.503 12.295 1.00 74.69 83 LEU A CA 1
ATOM 712 C C . LEU A 1 83 ? -2.940 9.341 11.011 1.00 74.69 83 LEU A C 1
ATOM 714 O O . LEU A 1 83 ? -2.877 8.787 9.912 1.00 74.69 83 LEU A O 1
ATOM 718 N N . ILE A 1 84 ? -3.037 10.664 11.137 1.00 70.12 84 ILE A N 1
ATOM 719 C CA . ILE A 1 84 ? -2.785 11.603 10.038 1.00 70.12 84 ILE A CA 1
ATOM 720 C C . ILE A 1 84 ? -1.512 12.372 10.360 1.00 70.12 84 ILE A C 1
ATOM 722 O O . ILE A 1 84 ? -1.475 13.118 11.336 1.00 70.12 84 ILE A O 1
ATOM 726 N N . GLU A 1 85 ? -0.514 12.233 9.495 1.00 60.44 85 GLU A N 1
ATOM 727 C CA . GLU A 1 85 ? 0.722 13.011 9.524 1.00 60.44 85 GLU A CA 1
ATOM 728 C C . GLU A 1 85 ? 0.671 14.057 8.405 1.00 60.44 85 GLU A C 1
ATOM 730 O O . GLU A 1 85 ? 0.511 13.739 7.225 1.00 60.44 85 GLU A O 1
ATOM 735 N N . LYS A 1 86 ? 0.762 15.329 8.785 1.00 58.59 86 LYS A N 1
ATOM 736 C CA . LYS A 1 86 ? 1.017 16.465 7.895 1.00 58.59 86 LYS A CA 1
ATOM 737 C C . LYS A 1 86 ? 2.373 17.059 8.263 1.00 58.59 86 LYS A C 1
ATOM 739 O O . LYS A 1 86 ? 2.838 16.869 9.382 1.00 58.59 86 LYS A O 1
ATOM 744 N N . SER A 1 87 ? 2.966 17.836 7.358 1.00 53.16 87 SER A N 1
ATOM 745 C CA . SER A 1 87 ? 4.302 18.440 7.519 1.00 53.16 87 SER A CA 1
ATOM 746 C C . SER A 1 87 ? 4.536 19.186 8.842 1.00 53.16 87 SER A C 1
ATOM 748 O O . SER A 1 87 ? 5.679 19.348 9.249 1.00 53.16 87 SER A O 1
ATOM 750 N N . ASN A 1 88 ? 3.477 19.627 9.523 1.00 61.59 88 ASN A N 1
ATOM 751 C CA . ASN A 1 88 ? 3.532 20.370 10.780 1.00 61.59 88 ASN A CA 1
ATOM 752 C C . ASN A 1 88 ? 2.618 19.817 11.889 1.00 61.59 88 ASN A C 1
ATOM 754 O O . ASN A 1 88 ? 2.454 20.468 12.918 1.00 61.59 88 ASN A O 1
ATOM 758 N N . SER A 1 89 ? 1.948 18.680 11.680 1.00 60.19 89 SER A N 1
ATOM 759 C CA . SER A 1 89 ? 1.049 18.130 12.698 1.00 60.19 89 SER A CA 1
ATOM 760 C C . SER A 1 89 ? 0.814 16.638 12.537 1.00 60.19 89 SER A C 1
ATOM 762 O O . SER A 1 89 ? 0.507 16.152 11.450 1.00 60.19 89 SER A O 1
ATOM 764 N N . THR A 1 90 ? 0.860 15.942 13.666 1.00 65.69 90 THR A N 1
ATOM 765 C CA . THR A 1 90 ? 0.411 14.561 13.799 1.00 65.69 90 THR A CA 1
ATOM 766 C C . THR A 1 90 ? -0.904 14.561 14.567 1.00 65.69 90 THR A C 1
ATOM 768 O O . THR A 1 90 ? -1.006 15.182 15.624 1.00 65.69 90 THR A O 1
ATOM 771 N N . LYS A 1 91 ? -1.941 13.920 14.022 1.00 72.81 91 LYS A N 1
ATOM 772 C CA . LYS A 1 91 ? -3.247 13.791 14.678 1.00 72.81 91 LYS A CA 1
ATOM 773 C C . LYS A 1 91 ? -3.660 12.333 14.773 1.00 72.81 91 LYS A C 1
ATOM 775 O O . LYS A 1 91 ? -3.793 11.660 13.749 1.00 72.81 91 LYS A O 1
ATOM 780 N N . LEU A 1 92 ? -3.946 11.906 15.998 1.00 79.69 92 LEU A N 1
ATOM 781 C CA . LEU A 1 92 ? -4.629 10.658 16.292 1.00 79.69 92 LEU A CA 1
ATOM 782 C C . LEU A 1 92 ? -6.120 10.887 16.467 1.00 79.69 92 LEU A C 1
ATOM 784 O O . LEU A 1 92 ? -6.541 11.846 17.115 1.00 79.69 92 LEU A O 1
ATOM 788 N N . PHE A 1 93 ? -6.919 9.982 15.921 1.00 85.94 93 PHE A N 1
ATOM 789 C CA . PHE A 1 93 ? -8.346 9.956 16.198 1.00 85.94 93 PHE A CA 1
ATOM 790 C C . PHE A 1 93 ? -8.924 8.559 16.030 1.00 85.94 93 PHE A C 1
ATOM 792 O O . PHE A 1 93 ? -8.412 7.712 15.290 1.00 85.94 93 PHE A O 1
ATOM 799 N N . LEU A 1 94 ? -10.050 8.354 16.697 1.00 90.06 94 LEU A N 1
ATOM 800 C CA . LEU A 1 94 ? -10.884 7.181 16.527 1.00 90.06 94 LEU A CA 1
ATOM 801 C C . LEU A 1 94 ? -11.973 7.448 15.493 1.00 90.06 94 LEU A C 1
ATOM 803 O O . LEU A 1 94 ? -12.508 8.548 15.363 1.00 90.06 94 LEU A O 1
ATOM 807 N N . THR A 1 95 ? -12.320 6.419 14.734 1.00 93.25 95 THR A N 1
ATOM 808 C CA . THR A 1 95 ? -13.498 6.429 13.871 1.00 93.25 95 THR A CA 1
ATOM 809 C C . THR A 1 95 ? -14.329 5.205 14.182 1.00 93.25 95 THR A C 1
ATOM 811 O O . THR A 1 95 ? -13.868 4.084 13.984 1.00 93.25 95 THR A O 1
ATOM 814 N N . GLN A 1 96 ? -15.551 5.411 14.660 1.00 93.94 96 GLN A N 1
ATOM 815 C CA . GLN A 1 96 ? -16.482 4.312 14.880 1.00 93.94 96 GLN A CA 1
ATOM 816 C C . GLN A 1 96 ? -16.774 3.593 13.558 1.00 93.94 96 GLN A C 1
ATOM 818 O O . GLN A 1 96 ? -17.097 4.226 12.546 1.00 93.94 96 GLN A O 1
ATOM 823 N N . VAL A 1 97 ? -16.690 2.266 13.579 1.00 94.06 97 VAL A N 1
ATOM 824 C CA . VAL A 1 97 ? -17.136 1.418 12.476 1.00 94.06 97 VAL A CA 1
ATOM 825 C C . VAL A 1 97 ? -18.660 1.399 12.483 1.00 94.06 97 VAL A C 1
ATOM 827 O O . VAL A 1 97 ? -19.289 0.891 13.408 1.00 94.06 97 VAL A O 1
ATOM 830 N N . LYS A 1 98 ? -19.270 1.968 11.442 1.00 89.62 98 LYS A N 1
ATOM 831 C CA . LYS A 1 98 ? -20.731 2.044 11.319 1.00 89.62 98 LYS A CA 1
ATOM 832 C C . LYS A 1 98 ? -21.303 0.724 10.797 1.00 89.62 98 LYS A C 1
ATOM 834 O O . LYS A 1 98 ? -21.432 0.545 9.589 1.00 89.62 98 LYS A O 1
ATOM 839 N N . GLY A 1 99 ? -21.637 -0.190 11.705 1.00 84.88 99 GLY A N 1
ATOM 840 C CA . GLY A 1 99 ? -22.320 -1.450 11.404 1.00 84.88 99 GLY A CA 1
ATOM 841 C C . GLY A 1 99 ? -22.346 -2.409 12.597 1.00 84.88 99 GLY A C 1
ATOM 842 O O . GLY A 1 99 ? -21.613 -2.222 13.561 1.00 84.88 99 GLY A O 1
ATOM 843 N N . ASN A 1 100 ? -23.181 -3.449 12.518 1.00 89.56 100 ASN A N 1
ATOM 844 C CA . ASN A 1 100 ? -23.281 -4.473 13.567 1.00 89.56 100 ASN A CA 1
ATOM 845 C C . ASN A 1 100 ? -22.082 -5.423 13.500 1.00 89.56 100 ASN A C 1
ATOM 847 O O . ASN A 1 100 ? -22.063 -6.303 12.638 1.00 89.56 100 ASN A O 1
ATOM 851 N N . VAL A 1 101 ? -21.090 -5.225 14.361 1.00 92.94 101 VAL A N 1
ATOM 852 C CA . VAL A 1 101 ? -19.897 -6.078 14.433 1.00 92.94 101 VAL A CA 1
ATOM 853 C C . VAL A 1 101 ? -20.222 -7.349 15.211 1.00 92.94 101 VAL A C 1
ATOM 855 O O . VAL A 1 101 ? -20.731 -7.274 16.329 1.00 92.94 101 VAL A O 1
ATOM 858 N N . ASP A 1 102 ? -19.905 -8.514 14.644 1.00 94.38 102 ASP A N 1
ATOM 859 C CA . ASP A 1 102 ? -19.947 -9.767 15.398 1.00 94.38 102 ASP A CA 1
ATOM 860 C C . ASP A 1 102 ? -18.644 -9.930 16.183 1.00 94.38 102 ASP A C 1
ATOM 862 O O . ASP A 1 102 ? -17.651 -10.496 15.723 1.00 94.38 102 ASP A O 1
ATOM 866 N N . PHE A 1 103 ? -18.658 -9.420 17.409 1.00 92.88 103 PHE A N 1
ATOM 867 C CA . PHE A 1 103 ? -17.516 -9.482 18.308 1.00 92.88 103 PHE A CA 1
ATOM 868 C C . PHE A 1 103 ? -17.094 -10.896 18.710 1.00 92.88 103 PHE A C 1
ATOM 870 O O . PHE A 1 103 ? -15.958 -11.066 19.147 1.00 92.88 103 PHE A O 1
ATOM 877 N N . LYS A 1 104 ? -17.971 -11.902 18.587 1.00 92.94 104 LYS A N 1
ATOM 878 C CA . LYS A 1 104 ? -17.634 -13.287 18.937 1.00 92.94 104 LYS A CA 1
ATOM 879 C C . LYS A 1 104 ? -16.726 -13.920 17.883 1.00 92.94 104 LYS A C 1
ATOM 881 O O . LYS A 1 104 ? -15.866 -14.722 18.231 1.00 92.94 104 LYS A O 1
ATOM 886 N N . SER A 1 105 ? -16.917 -13.565 16.613 1.00 94.88 105 SER A N 1
ATOM 887 C CA . SER A 1 105 ? -16.115 -14.069 15.490 1.00 94.88 105 SER A CA 1
ATOM 888 C C . SER A 1 105 ? -15.058 -13.082 14.985 1.00 94.88 105 SER A C 1
ATOM 890 O O . SER A 1 105 ? -14.319 -13.398 14.049 1.00 94.88 105 SER A O 1
ATOM 892 N N . PHE A 1 106 ? -14.956 -11.901 15.600 1.00 94.06 106 PHE A N 1
ATOM 893 C CA . PHE A 1 106 ? -13.998 -10.879 15.199 1.00 94.06 106 PHE A CA 1
ATOM 894 C C . PHE A 1 106 ? -12.549 -11.369 15.319 1.00 94.06 106 PHE A C 1
ATOM 896 O O . PHE A 1 106 ? -12.106 -11.838 16.367 1.00 94.06 106 PHE A O 1
ATOM 903 N N . LYS A 1 107 ? -11.779 -11.192 14.246 1.00 92.62 107 LYS A N 1
ATOM 904 C CA . LYS A 1 107 ? -10.373 -11.575 14.159 1.00 92.62 107 LYS A CA 1
ATOM 905 C C . LYS A 1 107 ? -9.579 -10.567 13.334 1.00 92.62 107 LYS A C 1
ATOM 907 O O . LYS A 1 107 ? -9.916 -10.276 12.185 1.00 92.62 107 LYS A O 1
ATOM 912 N N . ALA A 1 108 ? -8.463 -10.096 13.887 1.00 89.94 108 ALA A N 1
ATOM 913 C CA . ALA A 1 108 ? -7.457 -9.374 13.115 1.00 89.94 108 ALA A CA 1
ATOM 914 C C . ALA A 1 108 ? -6.796 -10.322 12.100 1.00 89.94 108 ALA A C 1
ATOM 916 O O . ALA A 1 108 ? -6.325 -11.401 12.461 1.00 89.94 108 ALA A O 1
ATOM 917 N N . ILE A 1 109 ? -6.761 -9.922 10.827 1.00 90.00 109 ILE A N 1
ATOM 918 C CA . ILE A 1 109 ? -6.063 -10.664 9.760 1.00 90.00 109 ILE A CA 1
ATOM 919 C C . ILE A 1 109 ? -4.712 -10.027 9.413 1.00 90.00 109 ILE A C 1
ATOM 921 O O . ILE A 1 109 ? -3.850 -10.676 8.833 1.00 90.00 109 ILE A O 1
ATOM 925 N N . GLY A 1 110 ? -4.504 -8.776 9.823 1.00 85.06 110 GLY A N 1
ATOM 926 C CA . GLY A 1 110 ? -3.220 -8.086 9.825 1.00 85.06 110 GLY A CA 1
ATOM 927 C C . GLY A 1 110 ? -3.300 -6.823 10.667 1.00 85.06 110 GLY A C 1
ATOM 928 O O . GLY A 1 110 ? -4.266 -6.608 11.397 1.00 85.06 110 GLY A O 1
ATOM 929 N N . ARG A 1 111 ? -2.290 -5.960 10.555 1.00 82.69 111 ARG A N 1
ATOM 930 C CA . ARG A 1 111 ? -2.199 -4.740 11.364 1.00 82.69 111 ARG A CA 1
ATOM 931 C C . ARG A 1 111 ? -3.361 -3.779 11.109 1.00 82.69 111 ARG A C 1
ATOM 933 O O . ARG A 1 111 ? -3.853 -3.151 12.043 1.00 82.69 111 ARG A O 1
ATOM 940 N N . PHE A 1 112 ? -3.760 -3.649 9.843 1.00 87.12 112 PHE A N 1
ATOM 941 C CA . PHE A 1 112 ? -4.763 -2.682 9.388 1.00 87.12 112 PHE A CA 1
ATOM 942 C C . PHE A 1 112 ? -6.124 -3.290 9.062 1.00 87.12 112 PHE A C 1
ATOM 944 O O . PHE A 1 112 ? -7.079 -2.550 8.840 1.00 87.12 112 PHE A O 1
ATOM 951 N N . TYR A 1 113 ? -6.210 -4.615 8.987 1.00 92.50 113 TYR A N 1
ATOM 952 C CA . TYR A 1 113 ? -7.375 -5.313 8.465 1.00 92.50 113 TYR A CA 1
ATOM 953 C C . TYR A 1 113 ? -7.861 -6.367 9.452 1.00 92.50 113 TYR A C 1
ATOM 955 O O . TYR A 1 113 ? -7.070 -7.074 10.083 1.00 92.50 113 TYR A O 1
ATOM 963 N N . ALA A 1 114 ? -9.176 -6.501 9.541 1.00 93.75 114 ALA A N 1
ATOM 964 C CA . ALA A 1 114 ? -9.838 -7.500 10.364 1.00 93.75 114 ALA A CA 1
ATOM 965 C C . ALA A 1 114 ? -11.062 -8.056 9.640 1.00 93.75 114 ALA A C 1
ATOM 967 O O . ALA A 1 114 ? -11.497 -7.517 8.620 1.00 93.75 114 ALA A O 1
ATOM 968 N N . LYS A 1 115 ? -11.620 -9.132 10.180 1.00 95.12 115 LYS A N 1
ATOM 969 C CA . LYS A 1 115 ? -12.873 -9.715 9.716 1.00 95.12 115 LYS A CA 1
ATOM 970 C C . LYS A 1 115 ? -13.705 -10.212 10.884 1.00 95.12 115 LYS A C 1
ATOM 972 O O . LYS A 1 115 ? -13.159 -10.494 11.944 1.00 95.12 115 LYS A O 1
ATOM 977 N N . ASP A 1 116 ? -14.993 -10.359 10.657 1.00 94.75 116 ASP A N 1
ATOM 978 C CA . ASP A 1 116 ? -15.860 -11.253 11.415 1.00 94.75 116 ASP A CA 1
ATOM 979 C C . ASP A 1 116 ? -16.553 -12.208 10.427 1.00 94.75 116 ASP A C 1
ATOM 981 O O . ASP A 1 116 ? -16.188 -12.255 9.248 1.00 94.75 116 ASP A O 1
ATOM 985 N N . ASN A 1 117 ? -17.524 -12.995 10.881 1.00 93.56 117 ASN A N 1
ATOM 986 C CA . ASN A 1 117 ? -18.255 -13.920 10.009 1.00 93.56 117 ASN A CA 1
ATOM 987 C C . ASN A 1 117 ? -19.069 -13.228 8.905 1.00 93.56 117 ASN A C 1
ATOM 989 O O . ASN A 1 117 ? -19.448 -13.875 7.933 1.00 93.56 117 ASN A O 1
ATOM 993 N N . ASN A 1 118 ? -19.362 -11.937 9.054 1.00 92.44 118 ASN A N 1
ATOM 994 C CA . ASN A 1 118 ? -20.270 -11.207 8.181 1.00 92.44 118 ASN A CA 1
ATOM 995 C C . ASN A 1 118 ? -19.539 -10.224 7.261 1.00 92.44 118 ASN A C 1
ATOM 997 O O . ASN A 1 118 ? -20.071 -9.867 6.209 1.00 92.44 118 ASN A O 1
ATOM 1001 N N . ARG A 1 119 ? -18.391 -9.680 7.690 1.00 93.88 119 ARG A N 1
ATOM 1002 C CA . ARG A 1 119 ? -17.759 -8.516 7.057 1.00 93.88 119 ARG A CA 1
ATOM 1003 C C . ARG A 1 119 ? -16.248 -8.478 7.233 1.00 93.88 119 ARG A C 1
ATOM 1005 O O . ARG A 1 119 ? -15.666 -9.059 8.145 1.00 93.88 119 ARG A O 1
ATOM 1012 N N . PHE A 1 120 ? -15.636 -7.653 6.390 1.00 95.44 120 PHE A N 1
ATOM 1013 C CA . PHE A 1 120 ? -14.242 -7.255 6.488 1.00 95.44 120 PHE A CA 1
ATOM 1014 C C . PHE A 1 120 ? -14.117 -5.776 6.852 1.00 95.44 120 PHE A C 1
ATOM 1016 O O . PHE A 1 120 ? -14.969 -4.951 6.509 1.00 95.44 120 PHE A O 1
ATOM 1023 N N . TYR A 1 121 ? -13.021 -5.433 7.519 1.00 95.12 121 TYR A N 1
ATOM 1024 C CA . TYR A 1 121 ? -12.795 -4.120 8.105 1.00 95.12 121 TYR A CA 1
ATOM 1025 C C . TYR A 1 121 ? -11.407 -3.590 7.762 1.00 95.12 121 TYR A C 1
ATOM 1027 O O . TYR A 1 121 ? -10.439 -4.349 7.708 1.00 95.12 121 TYR A O 1
ATOM 1035 N N . PHE A 1 122 ? -11.303 -2.270 7.616 1.00 93.94 122 PHE A N 1
ATOM 1036 C CA . PHE A 1 122 ? -10.040 -1.537 7.603 1.00 93.94 122 PHE A CA 1
ATOM 1037 C C . PHE A 1 122 ? -10.020 -0.525 8.750 1.00 93.94 122 PHE A C 1
ATOM 1039 O O . PHE A 1 122 ? -10.882 0.357 8.820 1.00 93.94 122 PHE A O 1
ATOM 1046 N N . GLY A 1 123 ? -9.039 -0.666 9.642 1.00 91.00 123 GLY A N 1
ATOM 1047 C CA . GLY A 1 123 ? -8.935 0.084 10.892 1.00 91.00 123 GLY A CA 1
ATOM 1048 C C . GLY A 1 123 ? -8.823 1.585 10.657 1.00 91.00 123 GLY A C 1
ATOM 1049 O O . GLY A 1 123 ? -9.689 2.327 11.115 1.00 91.00 123 GLY A O 1
ATOM 1050 N N . PRO A 1 124 ? -7.845 2.079 9.879 1.00 87.50 124 PRO A N 1
ATOM 1051 C CA . PRO A 1 124 ? -7.740 3.512 9.631 1.00 87.50 124 PRO A CA 1
ATOM 1052 C C . PRO A 1 124 ? -8.983 4.082 8.917 1.00 87.50 124 PRO A C 1
ATOM 1054 O O . PRO A 1 124 ? -9.290 3.801 7.755 1.00 87.50 124 PRO A O 1
ATOM 1057 N N . GLY A 1 125 ? -9.715 4.931 9.630 1.00 88.12 125 GLY A N 1
ATOM 1058 C CA . GLY A 1 125 ? -10.982 5.519 9.210 1.00 88.12 125 GLY A CA 1
ATOM 1059 C C . GLY A 1 125 ? -12.209 4.629 9.421 1.00 88.12 125 GLY A C 1
ATOM 1060 O O . GLY A 1 125 ? -13.256 4.964 8.874 1.00 88.12 125 GLY A O 1
ATOM 1061 N N . GLY A 1 126 ? -12.097 3.524 10.169 1.00 90.94 126 GLY A N 1
ATOM 1062 C CA . GLY A 1 126 ? -13.227 2.696 10.610 1.00 90.94 126 GLY A CA 1
ATOM 1063 C C . GLY A 1 126 ? -14.092 2.163 9.466 1.00 90.94 126 GLY A C 1
ATOM 1064 O O . GLY A 1 126 ? -15.319 2.254 9.517 1.00 90.94 126 GLY A O 1
ATOM 1065 N N . LYS A 1 127 ? -13.472 1.670 8.390 1.00 93.50 127 LYS A N 1
ATOM 1066 C CA . LYS A 1 127 ? -14.187 1.336 7.150 1.00 93.50 127 LYS A CA 1
ATOM 1067 C C . LYS A 1 127 ? -14.631 -0.118 7.125 1.00 93.50 127 LYS A C 1
ATOM 1069 O O . LYS A 1 127 ? -13.879 -1.010 7.508 1.00 93.50 127 LYS A O 1
ATOM 1074 N N . ILE A 1 128 ? -15.812 -0.343 6.557 1.00 94.06 128 ILE A N 1
ATOM 1075 C CA . ILE A 1 128 ? -16.277 -1.668 6.140 1.00 94.06 128 ILE A CA 1
ATOM 1076 C C . ILE A 1 128 ? -15.855 -1.893 4.690 1.00 94.06 128 ILE A C 1
ATOM 1078 O O . ILE A 1 128 ? -16.070 -1.037 3.827 1.00 94.06 128 ILE A O 1
ATOM 1082 N N . ILE A 1 129 ? -15.272 -3.054 4.428 1.00 92.75 129 ILE A N 1
ATOM 1083 C CA . ILE A 1 129 ? -14.877 -3.503 3.099 1.00 92.75 129 ILE A CA 1
ATOM 1084 C C . ILE A 1 129 ? -15.975 -4.419 2.567 1.00 92.75 129 ILE A C 1
ATOM 1086 O O . ILE A 1 129 ? -16.376 -5.379 3.220 1.00 92.75 129 ILE A O 1
ATOM 1090 N N . LYS A 1 130 ? -16.459 -4.111 1.363 1.00 84.50 130 LYS A N 1
ATOM 1091 C CA . LYS A 1 130 ? -17.438 -4.935 0.650 1.00 84.50 130 LYS A CA 1
ATOM 1092 C C . LYS A 1 130 ? -16.693 -5.949 -0.212 1.00 84.50 130 LYS A C 1
ATOM 1094 O O . LYS A 1 130 ? -16.259 -5.588 -1.304 1.00 84.50 130 LYS A O 1
ATOM 1099 N N . GLY A 1 131 ? -16.514 -7.163 0.287 1.00 81.06 131 GLY A N 1
ATOM 1100 C CA . GLY A 1 131 ? -15.890 -8.278 -0.422 1.00 81.06 131 GLY A CA 1
ATOM 1101 C C . GLY A 1 131 ? -16.297 -9.601 0.220 1.00 81.06 131 GLY A C 1
ATOM 1102 O O . GLY A 1 131 ? -16.631 -9.617 1.403 1.00 81.06 131 GLY A O 1
ATOM 1103 N N . ASP A 1 132 ? -16.279 -10.675 -0.562 1.00 84.19 132 ASP A N 1
ATOM 1104 C CA . ASP A 1 132 ? -16.728 -12.007 -0.122 1.00 84.19 132 ASP A CA 1
ATOM 1105 C C . ASP A 1 132 ? -15.562 -12.829 0.453 1.00 84.19 132 ASP A C 1
ATOM 1107 O O . ASP A 1 132 ? -15.734 -13.721 1.279 1.00 84.19 132 ASP A O 1
ATOM 1111 N N . SER A 1 133 ? -14.342 -12.458 0.069 1.00 90.25 133 SER A N 1
ATOM 1112 C CA . SER A 1 133 ? -13.084 -12.893 0.664 1.00 90.25 133 SER A CA 1
ATOM 1113 C C . SER A 1 133 ? -12.175 -11.687 0.887 1.00 90.25 133 SER A C 1
ATOM 1115 O O . SER A 1 133 ? -12.367 -10.632 0.279 1.00 90.25 133 SER A O 1
ATOM 1117 N N . LEU A 1 134 ? -11.183 -11.811 1.762 1.00 89.56 134 LEU A N 1
ATOM 1118 C CA . LEU A 1 134 ? -10.141 -10.802 1.873 1.00 89.56 134 LEU A CA 1
ATOM 1119 C C . LEU A 1 134 ? -8.836 -11.461 2.281 1.00 89.56 134 LEU A C 1
ATOM 1121 O O . LEU A 1 134 ? -8.712 -12.004 3.381 1.00 89.56 134 LEU A O 1
ATOM 1125 N N . GLU A 1 135 ? -7.862 -11.365 1.395 1.00 89.12 135 GLU A N 1
ATOM 1126 C CA . GLU A 1 135 ? -6.494 -11.779 1.644 1.00 89.12 135 GLU A CA 1
ATOM 1127 C C . GLU A 1 135 ? -5.615 -10.544 1.671 1.00 89.12 135 GLU A C 1
ATOM 1129 O O . GLU A 1 135 ? -5.814 -9.596 0.912 1.00 89.12 135 GLU A O 1
ATOM 1134 N N . LEU A 1 136 ? -4.647 -10.517 2.578 1.00 85.19 136 LEU A N 1
ATOM 1135 C CA . LEU A 1 136 ? -3.673 -9.440 2.562 1.00 85.19 136 LEU A CA 1
ATOM 1136 C C . LEU A 1 136 ? -2.704 -9.687 1.429 1.00 85.19 136 LEU A C 1
ATOM 1138 O O . LEU A 1 136 ? -2.265 -10.810 1.226 1.00 85.19 136 LEU A O 1
ATOM 1142 N N . PHE A 1 137 ? -2.340 -8.636 0.710 1.00 80.12 137 PHE A N 1
ATOM 1143 C CA . PHE A 1 137 ? -1.284 -8.775 -0.274 1.00 80.12 137 PHE A CA 1
ATOM 1144 C C . PHE A 1 137 ? 0.013 -9.190 0.430 1.00 80.12 137 PHE A C 1
ATOM 1146 O O . PHE A 1 137 ? 0.436 -8.527 1.389 1.00 80.12 137 PHE A O 1
ATOM 1153 N N . PHE A 1 138 ? 0.627 -10.270 -0.046 1.00 66.56 138 PHE A N 1
ATOM 1154 C CA . PHE A 1 138 ? 1.865 -10.821 0.488 1.00 66.56 138 PHE A CA 1
ATOM 1155 C C . PHE A 1 138 ? 3.013 -10.530 -0.480 1.00 66.56 138 PHE A C 1
ATOM 1157 O O . PHE A 1 138 ? 3.105 -11.110 -1.556 1.00 66.56 138 PHE A O 1
ATOM 1164 N N . ASP A 1 139 ? 3.894 -9.618 -0.078 1.00 64.75 139 ASP A N 1
ATOM 1165 C CA . ASP A 1 139 ? 5.234 -9.500 -0.642 1.00 64.75 139 ASP A CA 1
ATOM 1166 C C . ASP A 1 139 ? 6.180 -10.237 0.307 1.00 64.75 139 ASP A C 1
ATOM 1168 O O . ASP A 1 139 ? 6.486 -9.739 1.393 1.00 64.75 139 ASP A O 1
ATOM 1172 N N . ASP A 1 140 ? 6.605 -11.441 -0.077 1.00 62.34 140 ASP A N 1
ATOM 1173 C CA . ASP A 1 140 ? 7.497 -12.272 0.738 1.00 62.34 140 ASP A CA 1
ATOM 1174 C C . ASP A 1 140 ? 8.836 -11.586 1.027 1.00 62.34 140 ASP A C 1
ATOM 1176 O O . ASP A 1 140 ? 9.421 -11.804 2.090 1.00 62.34 140 ASP A O 1
ATOM 1180 N N . THR A 1 141 ? 9.304 -10.715 0.128 1.00 64.50 141 THR A N 1
ATOM 1181 C CA . THR A 1 141 ? 10.512 -9.911 0.339 1.00 64.50 141 THR A CA 1
ATOM 1182 C C . THR A 1 141 ? 10.272 -8.908 1.456 1.00 64.50 141 THR A C 1
ATOM 1184 O O . THR A 1 141 ? 11.016 -8.891 2.434 1.00 64.50 141 THR A O 1
ATOM 1187 N N . TYR A 1 142 ? 9.175 -8.148 1.386 1.00 64.38 142 TYR A N 1
ATOM 1188 C CA . TYR A 1 142 ? 8.805 -7.213 2.453 1.00 64.38 142 TYR A CA 1
ATOM 1189 C C . TYR A 1 142 ? 8.521 -7.929 3.778 1.00 64.38 142 TYR A C 1
ATOM 1191 O O . TYR A 1 142 ? 8.805 -7.394 4.847 1.00 64.38 142 TYR A O 1
ATOM 1199 N N . LYS A 1 143 ? 7.995 -9.158 3.733 1.00 65.06 143 LYS A N 1
ATOM 1200 C CA . LYS A 1 143 ? 7.747 -9.964 4.931 1.00 65.06 143 LYS A CA 1
ATOM 1201 C C . LYS A 1 143 ? 9.041 -10.378 5.604 1.00 65.06 143 LYS A C 1
ATOM 1203 O O . LYS A 1 143 ? 9.153 -10.233 6.818 1.00 65.06 143 LYS A O 1
ATOM 1208 N N . LYS A 1 144 ? 10.022 -10.836 4.828 1.00 68.12 144 LYS A N 1
ATOM 1209 C CA . LYS A 1 144 ? 11.364 -11.146 5.333 1.00 68.12 144 LYS A CA 1
ATOM 1210 C C . LYS A 1 144 ? 12.060 -9.895 5.869 1.00 68.12 144 LYS A C 1
ATOM 1212 O O . LYS A 1 144 ? 12.572 -9.939 6.981 1.00 68.12 144 LYS A O 1
ATOM 1217 N N . GLU A 1 145 ? 12.016 -8.777 5.140 1.00 66.69 145 GLU A N 1
ATOM 1218 C CA . GLU A 1 145 ? 12.539 -7.481 5.605 1.00 66.69 145 GLU A CA 1
ATOM 1219 C C . GLU A 1 145 ? 11.899 -7.067 6.943 1.00 66.69 145 GLU A C 1
ATOM 1221 O O . GLU A 1 145 ? 12.605 -6.720 7.889 1.00 66.69 145 GLU A O 1
ATOM 1226 N N . TRP A 1 146 ? 10.569 -7.164 7.050 1.00 63.59 146 TRP A N 1
ATOM 1227 C CA . TRP A 1 146 ? 9.821 -6.838 8.263 1.00 63.59 146 TRP A CA 1
ATOM 1228 C C . TRP A 1 146 ? 10.206 -7.737 9.441 1.00 63.59 146 TRP A C 1
ATOM 1230 O O . TRP A 1 146 ? 10.570 -7.224 10.498 1.00 63.59 146 TRP A O 1
ATOM 1240 N N . ILE A 1 147 ? 10.185 -9.061 9.253 1.00 66.50 147 ILE A N 1
ATOM 1241 C CA . ILE A 1 147 ? 10.550 -10.041 10.289 1.00 66.50 147 ILE A CA 1
ATOM 1242 C C . ILE A 1 147 ? 11.989 -9.803 10.769 1.00 66.50 147 ILE A C 1
ATOM 1244 O O . ILE A 1 147 ? 12.221 -9.714 11.973 1.00 66.50 147 ILE A O 1
ATOM 1248 N N . ASN A 1 148 ? 12.936 -9.610 9.845 1.00 66.75 148 ASN A N 1
ATOM 1249 C CA . ASN A 1 148 ? 14.342 -9.354 10.170 1.00 66.75 148 ASN A CA 1
ATOM 1250 C C . ASN A 1 148 ? 14.539 -8.035 10.929 1.00 66.75 148 ASN A C 1
ATOM 1252 O O . ASN A 1 148 ? 15.420 -7.940 11.778 1.00 66.75 148 ASN A O 1
ATOM 1256 N N . SER A 1 149 ? 13.718 -7.020 10.647 1.00 61.06 149 SER A N 1
ATOM 1257 C CA . SER A 1 149 ? 13.758 -5.736 11.357 1.00 61.06 149 SER A CA 1
ATOM 1258 C C . SER A 1 149 ? 13.109 -5.767 12.750 1.00 61.06 149 SER A C 1
ATOM 1260 O O . SER A 1 149 ? 13.250 -4.803 13.498 1.00 61.06 149 SER A O 1
ATOM 1262 N N . SER A 1 150 ? 12.397 -6.846 13.111 1.00 58.12 150 SER A N 1
ATOM 1263 C CA . SER A 1 150 ? 11.626 -6.959 14.364 1.00 58.12 150 SER A CA 1
ATOM 1264 C C . SER A 1 150 ? 11.802 -8.312 15.094 1.00 58.12 150 SER A C 1
ATOM 1266 O O . SER A 1 150 ? 10.804 -8.923 15.484 1.00 58.12 150 SER A O 1
ATOM 1268 N N . PRO A 1 151 ? 13.039 -8.797 15.335 1.00 54.62 151 PRO A N 1
ATOM 1269 C CA . PRO A 1 151 ? 13.288 -10.193 15.714 1.00 54.62 151 PRO A CA 1
ATOM 1270 C C . PRO A 1 151 ? 12.799 -10.601 17.118 1.00 54.62 151 PRO A C 1
ATOM 1272 O O . PRO A 1 151 ? 12.601 -11.786 17.353 1.00 54.62 151 PRO A O 1
ATOM 1275 N N . ASN A 1 152 ? 12.563 -9.658 18.042 1.00 53.00 152 ASN A N 1
ATOM 1276 C CA . ASN A 1 152 ? 12.316 -9.951 19.469 1.00 53.00 152 ASN A CA 1
ATOM 1277 C C . ASN A 1 152 ? 11.049 -9.298 20.042 1.00 53.00 152 ASN A C 1
ATOM 1279 O O . ASN A 1 152 ? 10.984 -8.933 21.218 1.00 53.00 152 ASN A O 1
ATOM 1283 N N . SER A 1 153 ? 10.024 -9.098 19.222 1.00 52.75 153 SER A N 1
ATOM 1284 C CA . SER A 1 153 ? 8.792 -8.492 19.715 1.00 52.75 153 SER A CA 1
ATOM 1285 C C . SER A 1 153 ? 7.913 -9.530 20.433 1.00 52.75 153 SER A C 1
ATOM 1287 O O . SER A 1 153 ? 7.082 -10.195 19.829 1.00 52.75 153 SER A O 1
ATOM 1289 N N . ASN A 1 154 ? 8.024 -9.616 21.764 1.00 48.97 154 ASN A N 1
ATOM 1290 C CA . ASN A 1 154 ? 7.091 -10.350 22.649 1.00 48.97 154 ASN A CA 1
ATOM 1291 C C . ASN A 1 154 ? 5.649 -9.781 22.641 1.00 48.97 154 ASN A C 1
ATOM 1293 O O . ASN A 1 154 ? 4.857 -10.028 23.547 1.00 48.97 154 ASN A O 1
ATOM 1297 N N . ASN A 1 155 ? 5.300 -8.968 21.645 1.00 57.69 155 ASN A N 1
ATOM 1298 C CA . ASN A 1 155 ? 4.016 -8.305 21.522 1.00 57.69 155 ASN A CA 1
ATOM 1299 C C . ASN A 1 155 ? 3.143 -9.095 20.544 1.00 57.69 155 ASN A C 1
ATOM 1301 O O . ASN A 1 155 ? 3.478 -9.209 19.365 1.00 57.69 155 ASN A O 1
ATOM 1305 N N . THR A 1 156 ? 1.991 -9.576 21.017 1.00 59.59 156 THR A N 1
ATOM 1306 C CA . THR A 1 156 ? 0.990 -10.330 20.244 1.00 59.59 156 THR A CA 1
ATOM 1307 C C . THR A 1 156 ? 0.641 -9.668 18.903 1.00 59.59 156 THR A C 1
ATOM 1309 O O . THR A 1 156 ? 0.315 -10.353 17.936 1.00 59.59 156 THR A O 1
ATOM 1312 N N . PHE A 1 157 ? 0.758 -8.339 18.807 1.00 61.16 157 PHE A N 1
ATOM 1313 C CA . PHE A 1 157 ? 0.460 -7.584 17.591 1.00 61.16 157 PHE A CA 1
ATOM 1314 C C . PHE A 1 157 ? 1.627 -7.389 16.626 1.00 61.16 157 PHE A C 1
ATOM 1316 O O . PHE A 1 157 ? 1.392 -7.054 15.467 1.00 61.16 157 PHE A O 1
ATOM 1323 N N . ALA A 1 158 ? 2.870 -7.558 17.063 1.00 60.09 158 ALA A N 1
ATOM 1324 C CA . ALA A 1 158 ? 4.027 -7.305 16.209 1.00 60.09 158 ALA A CA 1
ATOM 1325 C C . ALA A 1 158 ? 4.207 -8.379 15.118 1.00 60.09 158 ALA A C 1
ATOM 1327 O O . ALA A 1 158 ? 4.762 -8.102 14.053 1.00 60.09 158 ALA A O 1
ATOM 1328 N N . ASN A 1 159 ? 3.611 -9.556 15.332 1.00 63.31 159 ASN A N 1
ATOM 1329 C CA . ASN A 1 159 ? 3.498 -10.622 14.337 1.00 63.31 159 ASN A CA 1
ATOM 1330 C C . ASN A 1 159 ? 2.404 -10.367 13.283 1.00 63.31 159 ASN A C 1
ATOM 1332 O O . ASN A 1 159 ? 2.322 -11.101 12.296 1.00 63.31 159 ASN A O 1
ATOM 1336 N N . LEU A 1 160 ? 1.541 -9.356 13.465 1.00 68.94 160 LEU A N 1
ATOM 1337 C CA . LEU A 1 160 ? 0.503 -9.047 12.484 1.00 68.94 160 LEU A CA 1
ATOM 1338 C C . LEU A 1 160 ? 1.109 -8.405 11.238 1.00 68.94 160 LEU A C 1
ATOM 1340 O O . LEU A 1 160 ? 1.810 -7.396 11.300 1.00 68.94 160 LEU A O 1
ATOM 1344 N N . TRP A 1 161 ? 0.755 -8.961 10.082 1.00 72.31 161 TRP A N 1
ATOM 1345 C CA . TRP A 1 161 ? 1.241 -8.484 8.797 1.00 72.31 161 TRP A CA 1
ATOM 1346 C C . TRP A 1 161 ? 0.832 -7.030 8.526 1.00 72.31 161 TRP A C 1
ATOM 1348 O O . TRP A 1 161 ? -0.341 -6.667 8.647 1.00 72.31 161 TRP A O 1
ATOM 1358 N N . ASN A 1 162 ? 1.797 -6.194 8.139 1.00 75.88 162 ASN A N 1
ATOM 1359 C CA . ASN A 1 162 ? 1.640 -4.742 8.009 1.00 75.88 162 ASN A CA 1
ATOM 1360 C C . ASN A 1 162 ? 1.219 -4.288 6.594 1.00 75.88 162 ASN A C 1
ATOM 1362 O O . ASN A 1 162 ? 1.482 -3.156 6.185 1.00 75.88 162 ASN A O 1
ATOM 1366 N N . SER A 1 163 ? 0.590 -5.162 5.803 1.00 80.00 163 SER A N 1
ATOM 1367 C CA . SER A 1 163 ? 0.175 -4.778 4.452 1.00 80.00 163 SER A CA 1
ATOM 1368 C C . SER A 1 163 ? -0.996 -3.801 4.480 1.00 80.00 163 SER A C 1
ATOM 1370 O O . SER A 1 163 ? -2.028 -4.037 5.110 1.00 80.00 163 SER A O 1
ATOM 1372 N N . LYS A 1 164 ? -0.832 -2.696 3.747 1.00 82.81 164 LYS A N 1
ATOM 1373 C CA . LYS A 1 164 ? -1.883 -1.710 3.455 1.00 82.81 164 LYS A CA 1
ATOM 1374 C C . LYS A 1 164 ? -2.806 -2.158 2.319 1.00 82.81 164 LYS A C 1
ATOM 1376 O O . LYS A 1 164 ? -3.793 -1.476 2.037 1.00 82.81 164 LYS A O 1
ATOM 1381 N N . ILE A 1 165 ? -2.506 -3.288 1.686 1.00 86.75 165 ILE A N 1
ATOM 1382 C CA . ILE A 1 165 ? -3.161 -3.773 0.478 1.00 86.75 165 ILE A CA 1
ATOM 1383 C C . ILE A 1 165 ? -3.879 -5.077 0.800 1.00 86.75 165 ILE A C 1
ATOM 1385 O O . ILE A 1 165 ? -3.311 -5.971 1.432 1.00 86.75 165 ILE A O 1
ATOM 1389 N N . ALA A 1 166 ? -5.110 -5.196 0.329 1.00 90.12 166 ALA A N 1
ATOM 1390 C CA . ALA A 1 166 ? -5.872 -6.426 0.410 1.00 90.12 166 ALA A CA 1
ATOM 1391 C C . ALA A 1 166 ? -6.514 -6.765 -0.939 1.00 90.12 166 ALA A C 1
ATOM 1393 O O . ALA A 1 166 ? -6.786 -5.873 -1.741 1.00 90.12 166 ALA A O 1
ATOM 1394 N N . ILE A 1 167 ? -6.745 -8.050 -1.178 1.00 90.19 167 ILE A N 1
ATOM 1395 C CA . ILE A 1 167 ? -7.288 -8.611 -2.413 1.00 90.19 167 ILE A CA 1
ATOM 1396 C C . ILE A 1 167 ? -8.581 -9.361 -2.089 1.00 90.19 167 ILE A C 1
ATOM 1398 O O . ILE A 1 167 ? -8.647 -10.096 -1.106 1.00 90.19 167 ILE A O 1
ATOM 1402 N N . SER A 1 168 ? -9.608 -9.167 -2.914 1.00 90.69 168 SER A N 1
ATOM 1403 C CA . SER A 1 168 ? -10.879 -9.900 -2.879 1.00 90.69 168 SER A CA 1
ATOM 1404 C C . SER A 1 168 ? -11.251 -10.302 -4.306 1.00 90.69 168 SER A C 1
ATOM 1406 O O . SER A 1 168 ? -11.803 -9.495 -5.059 1.00 90.69 168 SER A O 1
ATOM 1408 N N . GLY A 1 169 ? -10.875 -11.514 -4.720 1.00 88.62 169 GLY A N 1
ATOM 1409 C CA . GLY A 1 169 ? -10.961 -11.922 -6.126 1.00 88.62 169 GLY A CA 1
ATOM 1410 C C . GLY A 1 169 ? -10.163 -10.971 -7.026 1.00 88.62 169 GLY A C 1
ATOM 1411 O O . GLY A 1 169 ? -8.961 -10.797 -6.843 1.00 88.62 169 GLY A O 1
ATOM 1412 N N . GLU A 1 170 ? -10.834 -10.306 -7.965 1.00 88.31 170 GLU A N 1
ATOM 1413 C CA . GLU A 1 170 ? -10.219 -9.318 -8.869 1.00 88.31 170 GLU A CA 1
ATOM 1414 C C . GLU A 1 170 ? -10.091 -7.908 -8.267 1.00 88.31 170 GLU A C 1
ATOM 1416 O O . GLU A 1 170 ? -9.496 -7.016 -8.868 1.00 88.31 170 GLU A O 1
ATOM 1421 N N . ARG A 1 171 ? -10.650 -7.676 -7.074 1.00 89.88 171 ARG A N 1
ATOM 1422 C CA . ARG A 1 171 ? -10.689 -6.350 -6.450 1.00 89.88 171 ARG A CA 1
ATOM 1423 C C . ARG A 1 171 ? -9.464 -6.124 -5.575 1.00 89.88 171 ARG A C 1
ATOM 1425 O O . ARG A 1 171 ? -9.233 -6.870 -4.624 1.00 89.88 171 ARG A O 1
ATOM 1432 N N . ILE A 1 172 ? -8.751 -5.031 -5.827 1.00 90.31 172 ILE A N 1
ATOM 1433 C CA . ILE A 1 172 ? -7.681 -4.537 -4.958 1.00 90.31 172 ILE A CA 1
ATOM 1434 C C . ILE A 1 172 ? -8.217 -3.444 -4.034 1.00 90.31 172 ILE A C 1
ATOM 1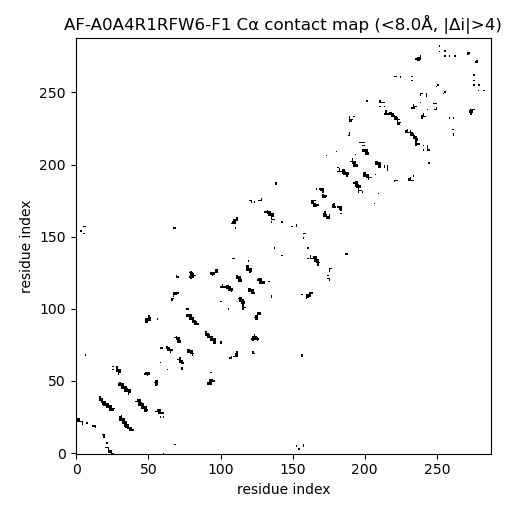436 O O . ILE A 1 172 ? -8.848 -2.485 -4.477 1.00 90.31 172 ILE A O 1
ATOM 1440 N N . TYR A 1 173 ? -7.910 -3.548 -2.745 1.00 90.44 173 TYR A N 1
ATOM 1441 C CA . TYR A 1 173 ? -8.178 -2.523 -1.746 1.00 90.44 173 TYR A CA 1
ATOM 1442 C C . TYR A 1 173 ? -6.866 -1.931 -1.248 1.00 90.44 173 TYR A C 1
ATOM 1444 O O . TYR A 1 173 ? -6.073 -2.613 -0.605 1.00 90.44 173 TYR A O 1
ATOM 1452 N N . TRP A 1 174 ? -6.660 -0.641 -1.498 1.00 88.00 174 TRP A N 1
ATOM 1453 C CA . TRP A 1 174 ? -5.531 0.127 -0.988 1.00 88.00 174 TRP A CA 1
ATOM 1454 C C . TRP A 1 174 ? -5.992 1.028 0.156 1.00 88.00 174 TRP A C 1
ATOM 1456 O O . TRP A 1 174 ? -6.883 1.864 -0.019 1.00 88.00 174 TRP A O 1
ATOM 1466 N N . ASN A 1 175 ? -5.418 0.873 1.351 1.00 87.50 175 ASN A N 1
ATOM 1467 C CA . ASN A 1 175 ? -5.875 1.577 2.557 1.00 87.50 175 ASN A CA 1
ATOM 1468 C C . ASN A 1 175 ? -7.404 1.440 2.775 1.00 87.50 175 ASN A C 1
ATOM 1470 O O . ASN A 1 175 ? -8.121 2.425 3.033 1.00 87.50 175 ASN A O 1
ATOM 1474 N N . GLY A 1 176 ? -7.923 0.223 2.564 1.00 89.88 176 GLY A N 1
ATOM 1475 C CA . GLY A 1 176 ? -9.346 -0.105 2.652 1.00 89.88 176 GLY A CA 1
ATOM 1476 C C . GLY A 1 176 ? -10.245 0.582 1.616 1.00 89.88 176 GLY A C 1
ATOM 1477 O O . GLY A 1 176 ? -11.460 0.604 1.800 1.00 89.88 176 GLY A O 1
ATOM 1478 N N . LYS A 1 177 ? -9.690 1.197 0.562 1.00 91.12 177 LYS A N 1
ATOM 1479 C CA . LYS A 1 177 ? -10.450 1.768 -0.562 1.00 91.12 177 LYS A CA 1
ATOM 1480 C C . LYS A 1 177 ? -10.269 0.900 -1.799 1.00 91.12 177 LYS A C 1
ATOM 1482 O O . LYS A 1 177 ? -9.144 0.530 -2.102 1.00 91.12 177 LYS A O 1
ATOM 1487 N N . LEU A 1 178 ? -11.355 0.628 -2.517 1.00 91.69 178 LEU A N 1
ATOM 1488 C CA . LEU A 1 178 ? -11.296 -0.075 -3.798 1.00 91.69 178 LEU A CA 1
ATOM 1489 C C . LEU A 1 178 ? -10.477 0.744 -4.810 1.00 91.69 178 LEU A C 1
ATOM 1491 O O . LEU A 1 178 ? -10.847 1.878 -5.123 1.00 91.69 178 LEU A O 1
ATOM 1495 N N . SER A 1 179 ? -9.403 0.154 -5.322 1.00 90.44 179 SER A N 1
ATOM 1496 C CA . SER A 1 179 ? -8.588 0.692 -6.408 1.00 90.44 179 SER A CA 1
ATOM 1497 C C . SER A 1 179 ? -9.093 0.116 -7.726 1.00 90.44 179 SER A C 1
ATOM 1499 O O . SER A 1 179 ? -8.905 -1.065 -7.992 1.00 90.44 179 SER A O 1
ATOM 1501 N N . LYS A 1 180 ? -9.767 0.939 -8.535 1.00 88.75 180 LYS A N 1
ATOM 1502 C CA . LYS A 1 180 ? -10.401 0.492 -9.789 1.00 88.75 180 LYS A CA 1
ATOM 1503 C C . LYS A 1 180 ? -9.411 0.268 -10.932 1.00 88.75 180 LYS A C 1
ATOM 1505 O O . LYS A 1 180 ? -9.691 -0.525 -11.818 1.00 88.75 180 LYS A O 1
ATOM 1510 N N . ASP A 1 181 ? -8.270 0.946 -10.886 1.00 88.62 181 ASP A N 1
ATOM 1511 C CA . ASP A 1 181 ? -7.280 0.944 -11.969 1.00 88.62 181 ASP A CA 1
ATOM 1512 C C . ASP A 1 181 ? -6.165 -0.090 -11.762 1.00 88.62 181 ASP A C 1
ATOM 1514 O O . ASP A 1 181 ? -5.150 -0.044 -12.453 1.00 88.62 181 ASP A O 1
ATOM 1518 N N . ILE A 1 182 ? -6.316 -0.974 -10.770 1.00 90.81 182 ILE A N 1
ATOM 1519 C CA . ILE A 1 182 ? -5.301 -1.947 -10.367 1.00 90.81 182 ILE A CA 1
ATOM 1520 C C . ILE A 1 182 ? -5.903 -3.343 -10.442 1.00 90.81 182 ILE A C 1
ATOM 1522 O O . ILE A 1 182 ? -6.888 -3.638 -9.765 1.00 90.81 182 ILE A O 1
ATOM 1526 N N . HIS A 1 183 ? -5.273 -4.208 -11.226 1.00 90.94 183 HIS A N 1
ATOM 1527 C CA . HIS A 1 183 ? -5.672 -5.601 -11.352 1.00 90.94 183 HIS A CA 1
ATOM 1528 C C . HIS A 1 183 ? -5.118 -6.469 -10.207 1.00 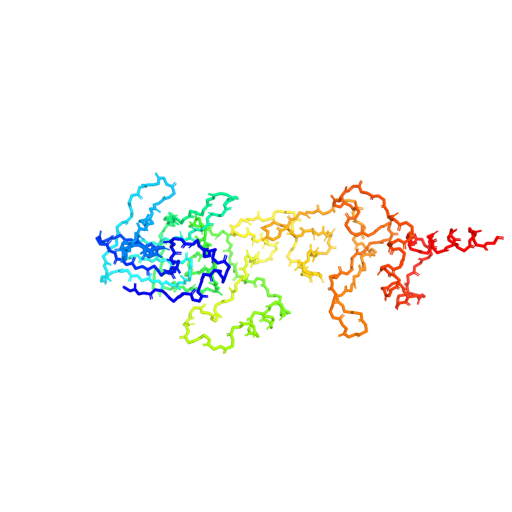90.94 183 HIS A C 1
ATOM 1530 O O . HIS A 1 183 ? -4.064 -6.180 -9.636 1.00 90.94 183 HIS A O 1
ATOM 1536 N N . SER A 1 184 ? -5.795 -7.577 -9.884 1.00 87.38 184 SER A N 1
ATOM 1537 C CA . SER A 1 184 ? -5.420 -8.480 -8.780 1.00 87.38 184 SER A CA 1
ATOM 1538 C C . SER A 1 184 ? -4.054 -9.154 -8.933 1.00 87.38 184 SER A C 1
ATOM 1540 O O . SER A 1 184 ? -3.481 -9.615 -7.950 1.00 87.38 184 SER A O 1
ATOM 1542 N N . SER A 1 185 ? -3.492 -9.163 -10.144 1.00 88.94 185 SER A N 1
ATOM 1543 C CA . SER A 1 185 ? -2.135 -9.654 -10.415 1.00 88.94 185 SER A CA 1
ATOM 1544 C C . SER A 1 185 ? -1.017 -8.678 -10.027 1.00 88.94 185 SER A C 1
ATOM 1546 O O . SER A 1 185 ? 0.144 -8.938 -10.350 1.00 88.94 185 SER A O 1
ATOM 1548 N N . LEU A 1 186 ? -1.348 -7.562 -9.366 1.00 89.12 186 LEU A N 1
ATOM 1549 C CA . LEU A 1 186 ? -0.395 -6.580 -8.861 1.00 89.12 186 LEU A CA 1
ATOM 1550 C C . LEU A 1 186 ? 0.721 -7.256 -8.053 1.00 89.12 186 LEU A C 1
ATOM 1552 O O . LEU A 1 186 ? 0.459 -8.005 -7.118 1.00 89.12 186 LEU A O 1
ATOM 1556 N N . LYS A 1 187 ? 1.973 -6.936 -8.375 1.00 87.44 187 LYS A N 1
ATOM 1557 C CA . LYS A 1 187 ? 3.169 -7.347 -7.641 1.00 87.44 187 LYS A CA 1
ATOM 1558 C C . LYS A 1 187 ? 4.098 -6.161 -7.440 1.00 87.44 187 LYS A C 1
ATOM 1560 O O . LYS A 1 187 ? 4.180 -5.262 -8.282 1.00 87.44 187 LYS A O 1
ATOM 1565 N N . ARG A 1 188 ? 4.827 -6.167 -6.325 1.00 86.00 188 ARG A N 1
ATOM 1566 C CA . ARG A 1 188 ? 5.934 -5.236 -6.129 1.00 86.00 188 ARG A CA 1
ATOM 1567 C C . ARG A 1 188 ? 7.072 -5.642 -7.055 1.00 86.00 188 ARG A C 1
ATOM 1569 O O . ARG A 1 188 ? 7.479 -6.800 -7.064 1.00 86.00 188 ARG A O 1
ATOM 1576 N N . ILE A 1 189 ? 7.570 -4.678 -7.814 1.00 88.31 189 ILE A N 1
ATOM 1577 C CA . ILE A 1 189 ? 8.708 -4.870 -8.706 1.00 88.31 189 ILE A CA 1
ATOM 1578 C C . ILE A 1 189 ? 9.966 -4.364 -8.036 1.00 88.31 189 ILE A C 1
ATOM 1580 O O . ILE A 1 189 ? 10.936 -5.096 -7.974 1.00 88.31 189 ILE A O 1
ATOM 1584 N N . THR A 1 190 ? 9.943 -3.148 -7.493 1.00 86.88 190 THR A N 1
ATOM 1585 C CA . THR A 1 190 ? 11.035 -2.569 -6.702 1.00 86.88 190 THR A CA 1
ATOM 1586 C C . THR A 1 190 ? 10.464 -1.871 -5.471 1.00 86.88 190 THR A C 1
ATOM 1588 O O . THR A 1 190 ? 9.260 -1.885 -5.218 1.00 86.88 190 THR A O 1
ATOM 1591 N N . LYS A 1 191 ? 11.300 -1.215 -4.662 1.00 80.56 191 LYS A N 1
ATOM 1592 C CA . LYS A 1 191 ? 10.815 -0.396 -3.536 1.00 80.56 191 LYS A CA 1
ATOM 1593 C C . LYS A 1 191 ? 9.813 0.689 -3.947 1.00 80.56 191 LYS A C 1
ATOM 1595 O O . LYS A 1 191 ? 8.896 0.968 -3.179 1.00 80.56 191 LYS A O 1
ATOM 1600 N N . PHE A 1 192 ? 9.972 1.263 -5.135 1.00 86.12 192 PHE A N 1
ATOM 1601 C CA . PHE A 1 192 ? 9.178 2.405 -5.591 1.00 86.12 192 PHE A CA 1
ATOM 1602 C C . PHE A 1 192 ? 8.303 2.098 -6.804 1.00 86.12 192 PHE A C 1
ATOM 1604 O O . PHE A 1 192 ? 7.562 2.972 -7.241 1.00 86.12 192 PHE A O 1
ATOM 1611 N N . PHE A 1 193 ? 8.350 0.875 -7.333 1.00 90.75 193 PHE A N 1
ATOM 1612 C CA . PHE A 1 193 ? 7.591 0.492 -8.517 1.00 90.75 193 PHE A CA 1
ATOM 1613 C C . PHE A 1 193 ? 6.874 -0.839 -8.326 1.00 90.75 193 PHE A C 1
ATOM 1615 O O . PHE A 1 193 ? 7.386 -1.776 -7.712 1.00 90.75 193 PHE A O 1
ATOM 1622 N N . TRP A 1 194 ? 5.671 -0.908 -8.876 1.00 91.75 194 TRP A N 1
ATOM 1623 C CA . TRP A 1 194 ? 4.786 -2.064 -8.852 1.00 91.75 194 TRP A CA 1
ATOM 1624 C C . TRP A 1 194 ? 4.240 -2.289 -10.259 1.00 91.75 194 TRP A C 1
ATOM 1626 O O . TRP A 1 194 ? 4.168 -1.345 -11.042 1.00 91.75 194 TRP A O 1
ATOM 1636 N N . ALA A 1 195 ? 3.817 -3.504 -10.589 1.00 93.69 195 ALA A N 1
ATOM 1637 C CA . ALA A 1 195 ? 3.057 -3.739 -11.812 1.00 93.69 195 ALA A CA 1
ATOM 1638 C C . ALA A 1 195 ? 2.037 -4.847 -11.638 1.00 93.69 195 ALA A C 1
ATOM 1640 O O . ALA A 1 195 ? 2.251 -5.786 -10.878 1.00 93.69 195 ALA A O 1
ATOM 1641 N N . ASP A 1 196 ? 0.958 -4.752 -12.397 1.00 93.31 196 ASP A N 1
ATOM 1642 C CA . ASP A 1 196 ? 0.052 -5.864 -12.650 1.00 93.31 196 ASP A CA 1
ATOM 1643 C C . ASP A 1 196 ? 0.269 -6.384 -14.084 1.00 93.31 196 ASP A C 1
ATOM 1645 O O . ASP A 1 196 ? 1.321 -6.150 -14.690 1.00 93.31 196 ASP A O 1
ATOM 1649 N N . ASN A 1 197 ? -0.682 -7.131 -14.641 1.00 92.75 197 ASN A N 1
ATOM 1650 C CA . ASN A 1 197 ? -0.563 -7.665 -16.004 1.00 92.75 197 ASN A CA 1
ATOM 1651 C C . ASN A 1 197 ? -0.678 -6.583 -17.092 1.00 92.75 197 ASN A C 1
ATOM 1653 O O . ASN A 1 197 ? -0.299 -6.836 -18.232 1.00 92.75 197 ASN A O 1
ATOM 1657 N N . TYR A 1 198 ? -1.178 -5.392 -16.761 1.00 94.38 198 TYR A N 1
ATOM 1658 C CA . TYR A 1 198 ? -1.605 -4.382 -17.729 1.00 94.38 198 TYR A CA 1
ATOM 1659 C C . TYR A 1 198 ? -0.904 -3.036 -17.556 1.00 94.38 198 TYR A C 1
ATOM 1661 O O . TYR A 1 198 ? -0.927 -2.207 -18.462 1.00 94.38 198 TYR A O 1
ATOM 1669 N N . SER A 1 199 ? -0.339 -2.750 -16.388 1.00 96.19 199 SER A N 1
ATOM 1670 C CA . SER A 1 199 ? 0.143 -1.417 -16.034 1.00 96.19 199 SER A CA 1
ATOM 1671 C C . SER A 1 199 ? 1.292 -1.469 -15.036 1.00 96.19 199 SER A C 1
ATOM 1673 O O . SER A 1 199 ? 1.454 -2.429 -14.284 1.00 96.19 199 SER A O 1
ATOM 1675 N N . VAL A 1 200 ? 2.090 -0.402 -15.045 1.00 96.50 200 VAL A N 1
ATOM 1676 C CA . VAL A 1 200 ? 3.150 -0.135 -14.069 1.00 96.50 200 VAL A CA 1
ATOM 1677 C C . VAL A 1 200 ? 2.745 1.074 -13.234 1.00 96.50 200 VAL A C 1
ATOM 1679 O O . VAL A 1 200 ? 2.116 2.012 -13.727 1.00 96.50 200 VAL A O 1
ATOM 1682 N N . PHE A 1 201 ? 3.086 1.044 -11.953 1.00 94.25 201 PHE A N 1
ATOM 1683 C CA . PHE A 1 201 ? 2.703 2.037 -10.963 1.00 94.25 201 PHE A CA 1
ATOM 1684 C C . PHE A 1 201 ? 3.938 2.514 -10.202 1.00 94.25 201 PHE A C 1
ATOM 1686 O O . PHE A 1 201 ? 4.781 1.702 -9.817 1.00 94.25 201 PHE A O 1
ATOM 1693 N N . SER A 1 202 ? 4.026 3.816 -9.942 1.00 92.62 202 SER A N 1
ATOM 1694 C CA . SER A 1 202 ? 4.983 4.382 -8.993 1.00 92.62 202 SER A CA 1
ATOM 1695 C C . SER A 1 202 ? 4.365 4.463 -7.597 1.00 92.62 202 SER A C 1
ATOM 1697 O O . SER A 1 202 ? 3.163 4.690 -7.444 1.00 92.62 202 SER A O 1
ATOM 1699 N N . TYR A 1 203 ? 5.189 4.253 -6.572 1.00 85.56 203 TYR A N 1
ATOM 1700 C CA . TYR A 1 203 ? 4.800 4.274 -5.167 1.00 85.56 203 TYR A CA 1
ATOM 1701 C C . TYR A 1 203 ? 5.490 5.421 -4.427 1.00 85.56 203 TYR A C 1
ATOM 1703 O O . TYR A 1 203 ? 6.715 5.446 -4.320 1.00 85.56 203 TYR A O 1
ATOM 1711 N N . ASP A 1 204 ? 4.699 6.335 -3.864 1.00 76.25 204 ASP A N 1
ATOM 1712 C CA . ASP A 1 204 ? 5.170 7.520 -3.126 1.00 76.25 204 ASP A CA 1
ATOM 1713 C C . ASP A 1 204 ? 5.140 7.344 -1.592 1.00 76.25 204 ASP A C 1
ATOM 1715 O O . ASP A 1 204 ? 5.065 8.318 -0.847 1.00 76.25 204 ASP A O 1
ATOM 1719 N N . LEU A 1 205 ? 5.178 6.094 -1.106 1.00 71.00 205 LEU A N 1
ATOM 1720 C CA . LEU A 1 205 ? 4.986 5.697 0.304 1.00 71.00 205 LEU A CA 1
ATOM 1721 C C . LEU A 1 205 ? 3.540 5.779 0.828 1.00 71.00 205 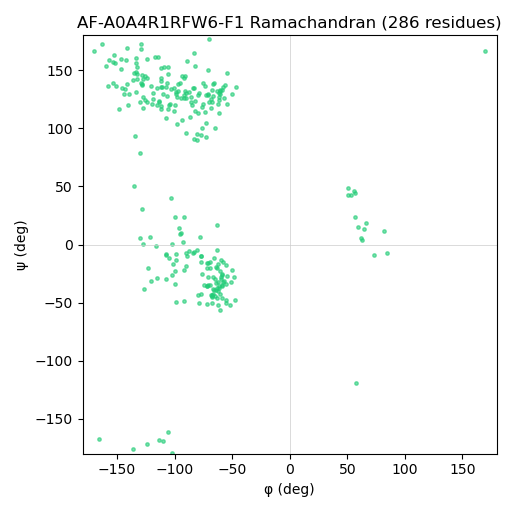LEU A C 1
ATOM 1723 O O . LEU A 1 205 ? 3.250 5.276 1.923 1.00 71.00 205 LEU A O 1
ATOM 1727 N N . GLN A 1 206 ? 2.614 6.359 0.063 1.00 70.62 206 GLN A N 1
ATOM 1728 C CA . GLN A 1 206 ? 1.211 6.490 0.463 1.00 70.62 206 GLN A CA 1
ATOM 1729 C C . GLN A 1 206 ? 0.238 5.929 -0.574 1.00 70.62 206 GLN A C 1
ATOM 1731 O O . GLN A 1 206 ? -0.749 5.287 -0.197 1.00 70.62 206 GLN A O 1
ATOM 1736 N N . ASN A 1 207 ? 0.529 6.126 -1.856 1.00 77.62 207 ASN A N 1
ATOM 1737 C CA . ASN A 1 207 ? -0.342 5.868 -2.990 1.00 77.62 207 ASN A CA 1
ATOM 1738 C C . ASN A 1 207 ? 0.421 5.163 -4.114 1.00 77.62 207 ASN A C 1
ATOM 1740 O O . ASN A 1 207 ? 1.600 5.429 -4.346 1.00 77.62 207 ASN A O 1
ATOM 1744 N N . LEU A 1 208 ? -0.293 4.309 -4.849 1.00 86.44 208 LEU A N 1
ATOM 1745 C CA . LEU A 1 208 ? 0.135 3.861 -6.168 1.00 86.44 208 LEU A CA 1
ATOM 1746 C C . LEU A 1 208 ? -0.449 4.778 -7.230 1.00 86.44 208 LEU A C 1
ATOM 1748 O O . LEU A 1 208 ? -1.664 4.971 -7.292 1.00 86.44 208 LEU A O 1
ATOM 1752 N N . LYS A 1 209 ? 0.419 5.312 -8.083 1.00 91.31 209 LYS A N 1
ATOM 1753 C CA . LYS A 1 209 ? 0.030 6.110 -9.238 1.00 91.31 209 LYS A CA 1
ATOM 1754 C C . LYS A 1 209 ? 0.402 5.359 -10.504 1.00 91.31 209 LYS A C 1
ATOM 1756 O O . LYS A 1 209 ? 1.565 5.020 -10.697 1.00 91.31 209 LYS A O 1
ATOM 1761 N N . LYS A 1 210 ? -0.582 5.111 -11.370 1.00 94.44 210 LYS A N 1
ATOM 1762 C CA . LYS A 1 210 ? -0.331 4.524 -12.688 1.00 94.44 210 LYS A CA 1
ATOM 1763 C C . LYS A 1 210 ? 0.630 5.419 -13.471 1.00 94.44 210 LYS A C 1
ATOM 1765 O O . LYS A 1 210 ? 0.454 6.639 -13.512 1.00 94.44 210 LYS A O 1
ATOM 1770 N N . ILE A 1 211 ? 1.641 4.803 -14.067 1.00 95.69 211 ILE A N 1
ATOM 1771 C CA . ILE A 1 211 ? 2.550 5.458 -14.997 1.00 95.69 211 ILE A CA 1
ATOM 1772 C C . ILE A 1 211 ? 1.900 5.369 -16.374 1.00 95.69 211 ILE A C 1
ATOM 1774 O O . ILE A 1 211 ? 1.744 4.280 -16.927 1.00 95.69 211 ILE A O 1
ATOM 1778 N N . ASN A 1 212 ? 1.449 6.510 -16.887 1.00 93.94 212 ASN A N 1
ATOM 1779 C CA . ASN A 1 212 ? 0.853 6.578 -18.216 1.00 93.94 212 ASN A CA 1
ATOM 1780 C C . ASN A 1 212 ? 1.934 6.396 -19.282 1.00 93.94 212 ASN A C 1
ATOM 1782 O O . ASN A 1 212 ? 3.087 6.756 -19.055 1.00 93.94 212 ASN A O 1
ATOM 1786 N N . ASP A 1 213 ? 1.536 5.828 -20.419 1.00 94.44 213 ASP A N 1
ATOM 1787 C CA . ASP A 1 213 ? 2.377 5.625 -21.607 1.00 94.44 213 ASP A CA 1
ATOM 1788 C C . ASP A 1 213 ? 3.586 4.693 -21.411 1.00 94.44 213 ASP A C 1
ATOM 1790 O O . ASP A 1 213 ? 4.354 4.482 -22.344 1.00 94.44 213 ASP A O 1
ATOM 1794 N N . PHE A 1 214 ? 3.726 4.082 -20.229 1.00 97.06 214 PHE A N 1
ATOM 1795 C CA . PHE A 1 214 ? 4.728 3.055 -19.968 1.00 97.06 214 PHE A CA 1
ATOM 1796 C C . PHE A 1 214 ? 4.393 1.786 -20.755 1.00 97.06 214 PHE A C 1
ATOM 1798 O O . PHE A 1 214 ? 3.307 1.213 -20.588 1.00 97.06 214 PHE A O 1
ATOM 1805 N N . ASP A 1 215 ? 5.331 1.296 -21.563 1.00 96.75 215 ASP A N 1
ATOM 1806 C CA . ASP A 1 215 ? 5.124 0.067 -22.316 1.00 96.75 215 ASP A CA 1
ATOM 1807 C C . ASP A 1 215 ? 5.286 -1.152 -21.414 1.00 96.75 215 ASP A C 1
ATOM 1809 O O . ASP A 1 215 ? 6.367 -1.698 -21.191 1.00 96.75 215 ASP A O 1
ATOM 1813 N N . ARG A 1 216 ? 4.152 -1.609 -20.884 1.00 95.56 216 ARG A N 1
ATOM 1814 C CA . ARG A 1 216 ? 4.107 -2.746 -19.968 1.00 95.56 216 ARG A CA 1
ATOM 1815 C C . ARG A 1 216 ? 4.714 -4.018 -20.567 1.00 95.56 216 ARG A C 1
ATOM 1817 O O . ARG A 1 216 ? 5.232 -4.836 -19.805 1.00 95.56 216 ARG A O 1
ATOM 1824 N N . LYS A 1 217 ? 4.625 -4.212 -21.886 1.00 95.44 217 LYS A N 1
ATOM 1825 C CA . LYS A 1 217 ? 5.098 -5.430 -22.561 1.00 95.44 217 LYS A CA 1
ATOM 1826 C C . LYS A 1 217 ? 6.622 -5.552 -22.543 1.00 95.44 217 LYS A C 1
ATOM 1828 O O . LYS A 1 217 ? 7.118 -6.660 -22.382 1.00 95.44 217 LYS A O 1
ATOM 1833 N N . SER A 1 218 ? 7.339 -4.435 -22.638 1.00 96.25 218 SER A N 1
ATOM 1834 C CA . SER A 1 218 ? 8.808 -4.378 -22.617 1.00 96.25 218 SER A CA 1
ATOM 1835 C C . SER A 1 218 ? 9.411 -4.060 -21.244 1.00 96.25 218 SER A C 1
ATOM 1837 O O . SER A 1 218 ? 10.600 -3.746 -21.152 1.00 96.25 218 SER A O 1
ATOM 1839 N N . LEU A 1 219 ? 8.609 -4.150 -20.176 1.00 96.12 219 LEU A N 1
ATOM 1840 C CA . LEU A 1 219 ? 9.038 -3.918 -18.799 1.00 96.12 219 LEU A CA 1
ATOM 1841 C C . LEU A 1 219 ? 10.243 -4.788 -18.426 1.00 96.12 219 LEU A C 1
ATOM 1843 O O . LEU A 1 219 ? 10.146 -6.014 -18.374 1.00 96.12 219 LEU A O 1
ATOM 1847 N N . ILE A 1 220 ? 11.331 -4.126 -18.051 1.00 95.44 220 ILE A N 1
ATOM 1848 C CA . ILE A 1 220 ? 12.530 -4.732 -17.481 1.00 95.44 220 ILE A CA 1
ATOM 1849 C C . ILE A 1 220 ? 12.858 -4.056 -16.154 1.00 95.44 220 ILE A C 1
ATOM 1851 O O . ILE A 1 220 ? 12.628 -2.857 -15.960 1.00 95.44 220 ILE A O 1
ATOM 1855 N N . TYR A 1 221 ? 13.379 -4.834 -15.211 1.00 94.00 221 TYR A N 1
ATOM 1856 C CA . TYR A 1 221 ? 13.748 -4.319 -13.904 1.00 94.00 221 TYR A CA 1
ATOM 1857 C C . TYR A 1 221 ? 14.790 -5.190 -13.215 1.00 94.00 221 TYR A C 1
ATOM 1859 O O . TYR A 1 221 ? 14.915 -6.376 -13.505 1.00 94.00 221 TYR A O 1
ATOM 1867 N N . GLU A 1 222 ? 15.500 -4.598 -12.261 1.00 89.25 222 GLU A N 1
ATOM 1868 C CA . GLU A 1 222 ? 16.454 -5.298 -11.408 1.00 89.25 222 GLU A CA 1
ATOM 1869 C C . GLU A 1 222 ? 16.550 -4.597 -10.050 1.00 89.25 222 GLU A C 1
ATOM 1871 O O . GLU A 1 222 ? 16.635 -3.371 -9.979 1.00 89.25 222 GLU A O 1
ATOM 1876 N N . ASN A 1 223 ? 16.562 -5.370 -8.964 1.00 83.69 223 ASN A N 1
ATOM 1877 C CA . ASN A 1 223 ? 16.798 -4.850 -7.609 1.00 83.69 223 ASN A CA 1
ATOM 1878 C C . ASN A 1 223 ? 18.172 -5.232 -7.064 1.00 83.69 223 ASN A C 1
ATOM 1880 O O . ASN A 1 223 ? 18.547 -4.782 -5.978 1.00 83.69 223 ASN A O 1
ATOM 1884 N N . THR A 1 224 ? 18.907 -6.095 -7.764 1.00 79.25 224 THR A N 1
ATOM 1885 C CA . THR A 1 224 ? 20.199 -6.604 -7.315 1.00 79.25 224 THR A CA 1
ATOM 1886 C C . THR A 1 224 ? 21.182 -6.707 -8.478 1.00 79.25 224 THR A C 1
ATOM 1888 O O . THR A 1 224 ? 20.982 -7.440 -9.440 1.00 79.25 224 THR A O 1
ATOM 1891 N N . ILE A 1 225 ? 22.304 -6.000 -8.391 1.00 70.94 225 ILE A N 1
ATOM 1892 C CA . ILE A 1 225 ? 23.363 -6.062 -9.406 1.00 70.94 225 ILE A CA 1
ATOM 1893 C C . ILE A 1 225 ? 24.626 -6.567 -8.724 1.00 70.94 225 ILE A C 1
ATOM 1895 O O . ILE A 1 225 ? 25.051 -5.998 -7.722 1.00 70.94 225 ILE A O 1
ATOM 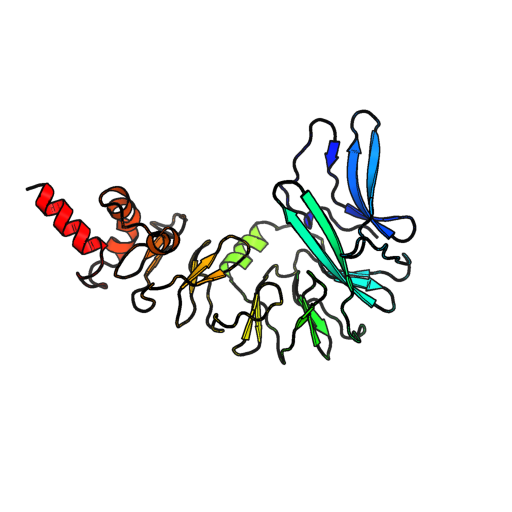1899 N N . ASN A 1 226 ? 25.208 -7.647 -9.256 1.00 74.94 226 ASN A N 1
ATOM 1900 C CA . ASN A 1 226 ? 26.383 -8.312 -8.682 1.00 74.94 226 ASN A CA 1
ATOM 1901 C C . ASN A 1 226 ? 26.195 -8.618 -7.186 1.00 74.94 226 ASN A C 1
ATOM 1903 O O . ASN A 1 226 ? 27.026 -8.242 -6.364 1.00 74.94 226 ASN A O 1
ATOM 1907 N N . GLU A 1 227 ? 25.043 -9.207 -6.844 1.00 75.19 227 GLU A N 1
ATOM 1908 C CA . GLU A 1 227 ? 24.642 -9.571 -5.471 1.00 75.19 227 GLU A CA 1
ATOM 1909 C C . GLU A 1 227 ? 24.501 -8.391 -4.491 1.00 75.19 227 GLU A C 1
ATOM 1911 O O . GLU A 1 227 ? 24.217 -8.588 -3.310 1.00 75.19 227 GLU A O 1
ATOM 1916 N N . LYS A 1 228 ? 24.628 -7.145 -4.966 1.00 69.75 228 LYS A N 1
ATOM 1917 C CA . LYS A 1 228 ? 24.447 -5.944 -4.149 1.00 69.75 228 LYS A CA 1
ATOM 1918 C C . LYS A 1 228 ? 23.050 -5.352 -4.352 1.00 69.75 228 LYS A C 1
ATOM 1920 O O . LYS A 1 228 ? 22.652 -5.118 -5.499 1.00 69.75 228 LYS A O 1
ATOM 1925 N N . PRO A 1 229 ? 22.303 -5.073 -3.268 1.00 71.38 229 PRO A N 1
ATOM 1926 C CA . PRO A 1 229 ? 21.025 -4.386 -3.364 1.00 71.38 229 PRO A CA 1
ATOM 1927 C C . PRO A 1 229 ? 21.236 -2.944 -3.834 1.00 71.38 229 PRO A C 1
ATOM 1929 O O . PRO A 1 229 ? 22.152 -2.256 -3.381 1.00 71.38 229 PRO A O 1
ATOM 1932 N N . ILE A 1 230 ? 20.368 -2.479 -4.729 1.00 74.00 230 ILE A N 1
ATOM 1933 C CA . ILE A 1 230 ? 20.379 -1.107 -5.252 1.00 74.00 230 ILE A CA 1
ATOM 1934 C C . ILE A 1 230 ? 18.987 -0.475 -5.149 1.00 74.00 230 ILE A C 1
ATOM 1936 O O . ILE A 1 230 ? 17.988 -1.161 -4.924 1.00 74.00 230 ILE A O 1
ATOM 1940 N N . ASN A 1 231 ? 18.900 0.844 -5.355 1.00 71.75 231 ASN A N 1
ATOM 1941 C CA . ASN A 1 231 ? 17.621 1.479 -5.673 1.00 71.75 231 ASN A CA 1
ATOM 1942 C C . ASN A 1 231 ? 17.175 0.926 -7.031 1.00 71.75 231 ASN A C 1
ATOM 1944 O O . ASN A 1 231 ? 17.732 1.323 -8.051 1.00 71.75 231 ASN A O 1
ATOM 1948 N N . GLY A 1 232 ? 16.259 -0.047 -7.011 1.00 83.38 232 GLY A N 1
ATOM 1949 C CA . GLY A 1 232 ? 15.946 -0.880 -8.171 1.00 83.38 232 GLY A CA 1
ATOM 1950 C C . GLY A 1 232 ? 15.751 -0.097 -9.469 1.00 83.38 232 GLY A C 1
ATOM 1951 O O . GLY A 1 232 ? 15.072 0.932 -9.491 1.00 83.38 232 GLY A O 1
ATOM 1952 N N . LEU A 1 233 ? 16.350 -0.607 -10.542 1.00 92.00 233 LEU A N 1
ATOM 1953 C CA . LEU A 1 233 ? 16.255 -0.061 -11.890 1.00 92.00 233 LEU A CA 1
ATOM 1954 C C . LEU A 1 233 ? 14.979 -0.578 -12.538 1.00 92.00 233 LEU A C 1
ATOM 1956 O O . LEU A 1 233 ? 14.679 -1.765 -12.445 1.00 92.00 233 LEU A O 1
ATOM 1960 N N . VAL A 1 234 ? 14.233 0.305 -13.193 1.00 95.38 234 VAL A N 1
ATOM 1961 C CA . VAL A 1 234 ? 13.007 -0.043 -13.918 1.00 95.38 234 VAL A CA 1
ATOM 1962 C C . VAL A 1 234 ? 12.993 0.742 -15.215 1.00 95.38 234 VAL A C 1
ATOM 1964 O O . VAL A 1 234 ? 13.190 1.959 -15.199 1.00 95.38 234 VAL A O 1
ATOM 1967 N N . SER A 1 235 ? 12.767 0.059 -16.328 1.00 96.44 235 SER A N 1
ATOM 1968 C CA . SER A 1 235 ? 12.723 0.654 -17.660 1.00 96.44 235 SER A CA 1
ATOM 1969 C C . SER A 1 235 ? 11.721 -0.085 -18.534 1.00 96.44 235 SER A C 1
ATOM 1971 O O . SER A 1 235 ? 11.379 -1.237 -18.268 1.00 96.44 235 SER A O 1
ATOM 1973 N N . ASP A 1 236 ? 11.282 0.575 -19.593 1.00 97.00 236 ASP A N 1
ATOM 1974 C CA . ASP A 1 236 ? 10.712 -0.085 -20.761 1.00 97.00 236 ASP A CA 1
ATOM 1975 C C . ASP A 1 236 ? 11.621 0.122 -21.981 1.00 97.00 236 ASP A C 1
ATOM 1977 O O . ASP A 1 236 ? 12.767 0.579 -21.854 1.00 97.00 236 ASP A O 1
ATOM 1981 N N . LYS A 1 237 ? 11.104 -0.225 -23.160 1.00 96.62 237 LYS A N 1
ATOM 1982 C CA . LYS A 1 237 ? 11.743 -0.038 -24.463 1.00 96.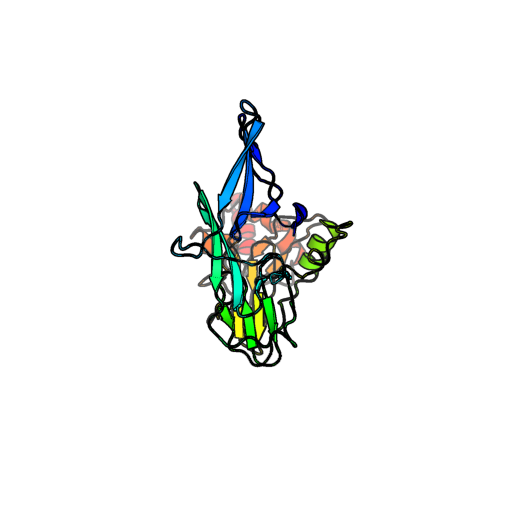62 237 LYS A CA 1
ATOM 1983 C C . LYS A 1 237 ? 12.053 1.422 -24.799 1.00 96.62 237 LYS A C 1
ATOM 1985 O O . LYS A 1 237 ? 13.025 1.690 -25.499 1.00 96.62 237 LYS A O 1
ATOM 1990 N N . TYR A 1 238 ? 11.298 2.386 -24.286 1.00 96.81 238 TYR A N 1
ATOM 1991 C CA . TYR A 1 238 ? 11.412 3.784 -24.696 1.00 96.81 238 TYR A CA 1
ATOM 1992 C C . TYR A 1 238 ? 12.226 4.645 -23.735 1.00 96.81 238 TYR A C 1
ATOM 1994 O O . TYR A 1 238 ? 12.881 5.575 -24.199 1.00 96.81 238 TYR A O 1
ATOM 2002 N N . ARG A 1 239 ? 12.179 4.383 -22.422 1.00 96.69 239 ARG A N 1
ATOM 2003 C CA . ARG A 1 239 ? 12.920 5.160 -21.410 1.00 96.69 239 ARG A CA 1
ATOM 2004 C C . ARG A 1 239 ? 12.884 4.510 -20.012 1.00 96.69 239 ARG A C 1
ATOM 2006 O O . ARG A 1 239 ? 12.040 3.653 -19.738 1.00 96.69 239 ARG A O 1
ATOM 2013 N N . PRO A 1 240 ? 13.739 4.957 -19.072 1.00 96.56 240 PRO A N 1
ATOM 2014 C CA . PRO A 1 240 ? 13.602 4.640 -17.652 1.00 96.56 240 PRO A CA 1
ATOM 2015 C C . PRO A 1 240 ? 12.223 5.004 -17.082 1.00 96.56 240 PRO A C 1
ATOM 2017 O O . PRO A 1 240 ? 11.632 6.024 -17.435 1.00 96.56 240 PRO A O 1
ATOM 2020 N N . ALA A 1 241 ? 11.734 4.236 -16.105 1.00 95.75 241 ALA A N 1
ATOM 2021 C CA . ALA A 1 241 ? 10.425 4.469 -15.488 1.00 95.75 241 ALA A CA 1
ATOM 2022 C C . ALA A 1 241 ? 10.293 5.859 -14.844 1.00 95.75 241 ALA A C 1
ATOM 2024 O O . ALA A 1 241 ? 9.222 6.468 -14.874 1.00 95.75 241 ALA A O 1
ATOM 2025 N N . TYR A 1 242 ? 11.382 6.382 -14.272 1.00 92.62 242 TYR A N 1
ATOM 2026 C CA . TYR A 1 242 ? 11.374 7.688 -13.617 1.00 92.62 242 TYR A CA 1
ATOM 2027 C C . TYR A 1 242 ? 11.143 8.841 -14.613 1.00 92.62 242 TYR A C 1
ATOM 2029 O O . TYR A 1 242 ? 10.556 9.854 -14.233 1.00 92.62 242 TYR A O 1
ATOM 2037 N N . CYS A 1 243 ? 11.536 8.679 -15.882 1.00 95.75 243 CYS A N 1
ATOM 2038 C CA . CYS A 1 243 ? 11.339 9.676 -16.933 1.00 95.75 243 CYS A CA 1
ATOM 2039 C C . CYS A 1 243 ? 9.850 9.956 -17.173 1.00 95.75 243 CYS A C 1
ATOM 2041 O O . CYS A 1 243 ? 9.457 11.109 -17.331 1.00 95.75 243 CYS A O 1
ATOM 2043 N N . TYR A 1 244 ? 8.995 8.931 -17.103 1.00 95.62 244 TYR A N 1
ATOM 2044 C CA . TYR A 1 244 ? 7.541 9.101 -17.187 1.00 95.62 244 TYR A CA 1
ATOM 2045 C C . TYR A 1 244 ? 6.963 9.853 -15.985 1.00 95.62 244 TYR A C 1
ATOM 2047 O O . TYR A 1 244 ? 6.055 10.672 -16.126 1.00 95.62 244 TYR A O 1
ATOM 2055 N N . VAL A 1 245 ? 7.489 9.583 -14.787 1.00 90.38 245 VAL A N 1
ATOM 2056 C CA . VAL A 1 245 ? 7.028 10.229 -13.549 1.00 90.38 245 VAL A CA 1
ATOM 2057 C C . VAL A 1 245 ? 7.408 11.709 -13.541 1.00 90.38 245 VAL A C 1
ATOM 2059 O O . VAL A 1 245 ? 6.578 12.555 -13.202 1.00 90.38 245 VAL A O 1
ATOM 2062 N N . ASN A 1 246 ? 8.637 12.014 -13.956 1.00 91.56 246 ASN A N 1
ATOM 2063 C CA . ASN A 1 246 ? 9.204 13.359 -13.923 1.00 91.56 246 ASN A CA 1
ATOM 2064 C C . ASN A 1 246 ? 8.948 14.161 -15.206 1.00 91.56 246 ASN A C 1
ATOM 2066 O O . ASN A 1 246 ? 9.233 15.356 -15.229 1.00 91.56 246 ASN A O 1
ATOM 2070 N N . LYS A 1 247 ? 8.393 13.530 -16.249 1.00 92.62 247 LYS A N 1
ATOM 2071 C CA . LYS A 1 247 ? 8.219 14.105 -17.593 1.00 92.62 247 LYS A CA 1
ATOM 2072 C C . LYS A 1 247 ? 9.541 14.602 -18.186 1.00 92.62 247 LYS A C 1
ATOM 2074 O O . LYS A 1 247 ? 9.625 15.715 -18.699 1.00 92.62 247 LYS A O 1
ATOM 2079 N N . THR A 1 248 ? 10.573 13.774 -18.080 1.00 94.50 248 THR A N 1
ATOM 2080 C CA . THR A 1 248 ? 11.918 14.057 -18.590 1.00 94.50 248 THR A CA 1
ATOM 2081 C C . THR A 1 248 ? 12.307 13.063 -19.675 1.00 94.50 248 THR A C 1
ATOM 2083 O O . THR A 1 248 ? 11.730 11.980 -19.782 1.00 94.50 248 THR A O 1
ATOM 2086 N N . GLU A 1 249 ? 13.309 13.420 -20.471 1.00 93.88 249 GLU A N 1
ATOM 2087 C CA . GLU A 1 249 ? 13.990 12.478 -21.359 1.00 93.88 249 GLU A CA 1
ATOM 2088 C C . GLU A 1 249 ? 15.175 11.816 -20.639 1.00 93.88 249 GLU A C 1
ATOM 2090 O O . GLU A 1 249 ? 15.666 12.372 -19.648 1.00 93.88 249 GLU A O 1
ATOM 2095 N N . PRO A 1 250 ? 15.633 10.641 -21.106 1.00 94.06 250 PRO A N 1
ATOM 2096 C CA . PRO A 1 250 ? 16.837 10.009 -20.583 1.00 94.06 250 PRO A CA 1
ATOM 2097 C C . PRO A 1 250 ? 18.079 10.897 -20.767 1.00 94.06 250 PRO A C 1
ATOM 2099 O O . PRO A 1 250 ? 18.341 11.419 -21.853 1.00 94.06 250 PRO A O 1
ATOM 2102 N N . ASN A 1 251 ? 18.880 11.040 -19.717 1.00 93.88 251 ASN A N 1
ATOM 2103 C CA . ASN A 1 251 ? 20.184 11.682 -19.751 1.00 93.88 251 ASN A CA 1
ATOM 2104 C C . ASN A 1 251 ? 21.229 10.764 -20.401 1.00 93.88 251 ASN A C 1
ATOM 2106 O O . ASN A 1 251 ? 21.521 9.685 -19.889 1.00 93.88 251 ASN A O 1
ATOM 2110 N N . GLU A 1 252 ? 21.849 11.230 -21.490 1.00 88.62 252 GLU A N 1
ATOM 2111 C CA . GLU A 1 252 ? 22.752 10.405 -22.304 1.00 88.62 252 GLU A CA 1
ATOM 2112 C C . GLU A 1 252 ? 23.953 9.827 -21.551 1.00 88.62 252 GLU A C 1
ATOM 2114 O O . GLU A 1 252 ? 24.371 8.711 -21.834 1.00 88.62 252 GLU A O 1
ATOM 2119 N N . THR A 1 253 ? 24.522 10.566 -20.602 1.00 85.25 253 THR A N 1
ATOM 2120 C CA . THR A 1 253 ? 25.726 10.116 -19.893 1.00 85.25 253 THR A CA 1
ATOM 2121 C C . THR A 1 253 ? 25.357 9.363 -18.625 1.00 85.25 253 THR A C 1
ATOM 2123 O O . THR A 1 253 ? 25.876 8.278 -18.370 1.00 85.25 253 THR A O 1
ATOM 2126 N N . TYR A 1 254 ? 24.459 9.942 -17.828 1.00 91.94 254 TYR A N 1
ATOM 2127 C CA . TYR A 1 254 ? 24.102 9.410 -16.520 1.00 91.94 254 TYR A CA 1
ATOM 2128 C C . TYR A 1 254 ? 23.267 8.134 -16.636 1.00 91.94 254 TYR A C 1
ATOM 2130 O O . TYR A 1 254 ? 23.643 7.113 -16.060 1.00 91.94 254 TYR A O 1
ATOM 2138 N N . ASP A 1 255 ? 22.182 8.152 -17.418 1.00 94.00 255 ASP A N 1
ATOM 2139 C CA . ASP A 1 255 ? 21.293 6.991 -17.496 1.00 94.00 255 ASP A CA 1
ATOM 2140 C C . ASP A 1 255 ? 21.941 5.838 -18.253 1.00 94.00 255 ASP A C 1
ATOM 2142 O O . ASP A 1 255 ? 21.760 4.690 -17.857 1.00 94.00 255 ASP A O 1
ATOM 2146 N N . PHE A 1 256 ? 22.737 6.118 -19.294 1.00 94.44 256 PHE A N 1
ATOM 2147 C CA . PHE A 1 256 ? 23.481 5.075 -20.001 1.00 94.44 256 PHE A CA 1
ATOM 2148 C C . PHE A 1 256 ? 24.361 4.276 -19.037 1.00 94.44 256 PHE A C 1
ATOM 2150 O O . PHE A 1 256 ? 24.275 3.049 -18.994 1.00 94.44 256 PHE A O 1
ATOM 2157 N N . GLN A 1 257 ? 25.153 4.974 -18.215 1.00 92.69 257 GLN A N 1
ATOM 2158 C CA . GLN A 1 257 ? 26.037 4.352 -17.229 1.00 92.69 257 GLN A CA 1
ATOM 2159 C C . GLN A 1 257 ? 25.259 3.666 -16.105 1.00 92.69 257 GLN A C 1
ATOM 2161 O O . GLN A 1 257 ? 25.589 2.545 -15.724 1.00 92.69 257 GLN A O 1
ATOM 2166 N N . GLN A 1 258 ? 24.222 4.316 -15.573 1.00 91.75 258 GLN A N 1
ATOM 2167 C CA . GLN A 1 258 ? 23.444 3.779 -14.460 1.00 91.75 258 GLN A CA 1
ATOM 2168 C C . GLN A 1 258 ? 22.685 2.504 -14.848 1.00 91.75 258 GLN A C 1
ATOM 2170 O O . GLN A 1 258 ? 22.601 1.573 -14.046 1.00 91.75 258 GLN A O 1
ATOM 2175 N N . PHE A 1 259 ? 22.132 2.457 -16.062 1.00 94.00 259 PHE A N 1
ATOM 2176 C CA . PHE A 1 259 ? 21.350 1.324 -16.550 1.00 94.00 259 PHE A CA 1
ATOM 2177 C C . PHE A 1 259 ? 22.194 0.248 -17.241 1.00 94.00 259 PHE A C 1
ATOM 2179 O O . PHE A 1 259 ? 21.683 -0.855 -17.441 1.00 94.00 259 PHE A O 1
ATOM 2186 N N . ALA A 1 260 ? 23.477 0.505 -17.527 1.00 93.06 260 ALA A N 1
ATOM 2187 C CA . ALA A 1 260 ? 24.375 -0.466 -18.156 1.00 93.06 260 ALA A CA 1
ATOM 2188 C C . ALA A 1 260 ? 24.320 -1.863 -17.511 1.00 93.06 260 ALA A C 1
ATOM 2190 O O . ALA A 1 260 ? 24.073 -2.824 -18.234 1.00 93.06 260 ALA A O 1
ATOM 2191 N N . PRO A 1 261 ? 24.385 -2.034 -16.173 1.00 90.62 261 PRO A N 1
ATOM 2192 C CA . PRO A 1 261 ? 24.418 -3.381 -15.615 1.00 90.62 261 PRO A CA 1
ATOM 2193 C C . PRO A 1 261 ? 23.080 -4.138 -15.722 1.00 90.62 261 PRO A C 1
ATOM 2195 O O . PRO A 1 261 ? 23.064 -5.357 -15.558 1.00 90.62 261 PRO A O 1
ATOM 2198 N N . LEU A 1 262 ? 21.958 -3.451 -15.982 1.00 91.69 262 LEU A N 1
ATOM 2199 C CA . LEU A 1 262 ? 20.686 -4.093 -16.333 1.00 91.69 262 LEU A CA 1
ATOM 2200 C C . LEU A 1 262 ? 20.696 -4.525 -17.805 1.00 91.69 262 LEU A C 1
ATOM 2202 O O . LEU A 1 262 ? 20.378 -5.671 -18.110 1.00 91.69 262 LEU A O 1
AT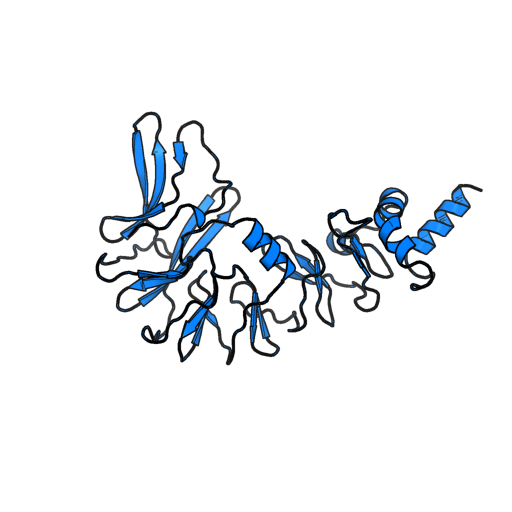OM 2206 N N . PHE A 1 263 ? 21.062 -3.617 -18.710 1.00 93.81 263 PHE A N 1
ATOM 2207 C CA . PHE A 1 263 ? 21.011 -3.862 -20.152 1.00 93.81 263 PHE A CA 1
ATOM 2208 C C . PHE A 1 263 ? 22.092 -4.829 -20.638 1.00 93.81 263 PHE A C 1
ATOM 2210 O O . PHE A 1 263 ? 21.801 -5.679 -21.475 1.00 93.81 263 PHE A O 1
ATOM 2217 N N . ASP A 1 264 ? 23.293 -4.792 -20.061 1.00 91.88 264 ASP A N 1
ATOM 2218 C CA . ASP A 1 264 ? 24.370 -5.725 -20.395 1.00 91.88 264 ASP A CA 1
ATOM 2219 C C . ASP A 1 264 ? 24.002 -7.172 -20.040 1.00 91.88 264 ASP A C 1
ATOM 2221 O O . ASP A 1 264 ? 24.282 -8.085 -20.813 1.00 91.88 264 ASP A O 1
ATOM 2225 N N . LYS A 1 265 ? 23.296 -7.393 -18.919 1.00 88.88 265 LYS A N 1
ATOM 2226 C CA . LYS A 1 265 ? 22.759 -8.720 -18.559 1.00 88.88 265 LYS A CA 1
ATOM 2227 C C . LYS A 1 265 ? 21.698 -9.217 -19.542 1.00 88.88 265 LYS A C 1
ATOM 2229 O O . LYS A 1 265 ? 21.524 -10.421 -19.694 1.00 88.88 265 LYS A O 1
ATOM 2234 N N . LEU A 1 266 ? 20.964 -8.298 -20.163 1.00 90.12 266 LEU A N 1
ATOM 2235 C CA . LEU A 1 266 ? 19.899 -8.599 -21.118 1.00 90.12 266 LEU A CA 1
ATOM 2236 C C . LEU A 1 266 ? 20.406 -8.612 -22.566 1.00 90.12 266 LEU A C 1
ATOM 2238 O O . LEU A 1 266 ? 19.612 -8.827 -23.487 1.00 90.12 266 LEU A O 1
ATOM 2242 N N . ARG A 1 267 ? 21.710 -8.400 -22.791 1.00 90.56 267 ARG A N 1
ATOM 2243 C CA . ARG A 1 267 ? 22.294 -8.332 -24.130 1.00 90.56 267 ARG A CA 1
ATOM 2244 C C . ARG A 1 267 ? 21.992 -9.621 -24.903 1.00 90.56 267 ARG A C 1
ATOM 2246 O O . ARG A 1 267 ? 22.218 -10.723 -24.415 1.00 90.56 267 ARG A O 1
ATOM 2253 N N . GLY A 1 268 ? 21.412 -9.471 -26.094 1.00 87.31 268 GLY A N 1
ATOM 2254 C CA . GLY A 1 268 ? 20.947 -10.584 -26.935 1.00 87.31 268 GLY A CA 1
ATOM 2255 C C . GLY A 1 268 ? 19.541 -11.123 -26.621 1.00 87.31 268 GLY A C 1
ATOM 2256 O O . GLY A 1 268 ? 19.035 -11.934 -27.388 1.00 87.31 268 GLY A O 1
ATOM 2257 N N . THR A 1 269 ? 18.891 -10.673 -25.542 1.00 89.56 269 THR A N 1
ATOM 2258 C CA . THR A 1 269 ? 17.494 -11.037 -25.203 1.00 89.56 269 THR A CA 1
ATOM 2259 C C . THR A 1 269 ? 16.498 -9.926 -25.551 1.00 89.56 269 THR A C 1
ATOM 2261 O O . THR A 1 269 ? 15.323 -10.187 -25.795 1.00 89.56 269 THR A O 1
ATOM 2264 N N . ILE A 1 270 ? 16.965 -8.679 -25.571 1.00 88.62 270 ILE A N 1
ATOM 2265 C CA . ILE A 1 270 ? 16.193 -7.485 -25.934 1.00 88.62 270 ILE A CA 1
ATOM 2266 C C . ILE A 1 270 ? 16.661 -6.937 -27.287 1.00 88.62 270 ILE A C 1
ATOM 2268 O O . ILE A 1 270 ? 17.817 -7.133 -27.667 1.00 88.62 270 ILE A O 1
ATOM 2272 N N . ASP A 1 271 ? 15.760 -6.265 -28.005 1.00 89.88 271 ASP A N 1
ATOM 2273 C CA . ASP A 1 271 ? 16.010 -5.746 -29.353 1.00 89.88 271 ASP A CA 1
ATOM 2274 C C . ASP A 1 271 ? 16.733 -4.382 -29.365 1.00 89.88 271 ASP A C 1
ATOM 2276 O O . ASP A 1 271 ? 16.820 -3.673 -28.359 1.00 89.88 271 ASP A O 1
ATOM 2280 N N . GLU A 1 272 ? 17.255 -4.012 -30.536 1.00 90.94 272 GLU A N 1
ATOM 2281 C CA . GLU A 1 272 ? 17.984 -2.756 -30.784 1.00 90.94 272 GLU A CA 1
ATOM 2282 C C . GLU A 1 272 ? 17.118 -1.497 -30.644 1.00 90.94 272 GLU A C 1
ATOM 2284 O O . GLU A 1 272 ? 17.618 -0.370 -30.595 1.00 90.94 272 GLU A O 1
ATOM 2289 N N . ASP A 1 273 ? 15.802 -1.664 -30.561 1.00 93.00 273 ASP A N 1
ATOM 2290 C CA . ASP A 1 273 ? 14.903 -0.536 -30.441 1.00 93.00 273 ASP A CA 1
ATOM 2291 C C . ASP A 1 273 ? 14.872 0.058 -29.030 1.00 93.00 273 ASP A C 1
ATOM 2293 O O . ASP A 1 273 ? 14.355 1.174 -28.873 1.00 93.00 273 ASP A O 1
ATOM 2297 N N . TYR A 1 274 ? 15.390 -0.655 -28.024 1.00 96.06 274 TYR A N 1
ATOM 2298 C CA . TYR A 1 274 ? 15.497 -0.117 -26.676 1.00 96.06 274 TYR A CA 1
ATOM 2299 C C . TYR A 1 274 ? 16.330 1.169 -26.679 1.00 96.06 274 TYR A C 1
ATOM 2301 O O . TYR A 1 274 ? 17.411 1.249 -27.270 1.00 96.06 274 TYR A O 1
ATOM 2309 N N . TRP A 1 275 ? 15.841 2.181 -25.963 1.00 95.88 275 TRP A N 1
ATOM 2310 C CA . TRP A 1 275 ? 16.477 3.498 -25.858 1.00 95.88 275 TRP A CA 1
ATOM 2311 C C . TRP A 1 275 ? 17.958 3.430 -25.477 1.00 95.88 275 TRP A C 1
ATOM 2313 O O . TRP A 1 275 ? 18.742 4.267 -25.922 1.00 95.88 275 TRP A O 1
ATOM 2323 N N . TRP A 1 276 ? 18.339 2.425 -24.685 1.00 96.06 276 TRP A N 1
ATOM 2324 C CA . TRP A 1 276 ? 19.706 2.226 -24.228 1.00 96.06 276 TRP A CA 1
ATOM 2325 C C . TRP A 1 276 ? 20.654 1.844 -25.378 1.00 96.06 276 TRP A C 1
ATOM 2327 O O . TRP A 1 276 ? 21.707 2.464 -25.498 1.00 96.06 276 TRP A O 1
ATOM 2337 N N . TYR A 1 277 ? 20.268 0.945 -26.298 1.00 94.00 277 TYR A N 1
ATOM 2338 C CA . TYR A 1 277 ? 21.078 0.639 -27.496 1.00 94.00 277 TYR A CA 1
ATOM 2339 C C . TYR A 1 277 ? 21.152 1.827 -28.451 1.00 94.00 277 TYR A C 1
ATOM 2341 O O . TYR A 1 277 ? 22.223 2.185 -28.939 1.00 94.00 277 TYR A O 1
ATOM 2349 N N . LYS A 1 278 ? 20.022 2.512 -28.667 1.00 93.44 278 LYS A N 1
ATOM 2350 C CA . LYS A 1 278 ? 19.990 3.754 -29.458 1.00 93.44 278 LYS A CA 1
ATOM 2351 C C . LYS A 1 278 ? 20.922 4.818 -28.874 1.00 93.44 278 LYS A C 1
ATOM 2353 O O . LYS A 1 278 ? 21.473 5.643 -29.600 1.00 93.44 278 LYS A O 1
ATOM 2358 N N . MET A 1 279 ? 21.095 4.837 -27.558 1.00 93.94 279 MET A N 1
ATOM 2359 C CA . MET A 1 279 ? 22.033 5.721 -26.876 1.00 93.94 279 MET A CA 1
ATOM 2360 C C . MET A 1 279 ? 23.483 5.238 -27.007 1.00 93.94 279 MET A C 1
ATOM 2362 O O . MET A 1 279 ? 24.341 6.058 -27.326 1.00 93.94 279 MET A O 1
ATOM 2366 N N . GLU A 1 280 ? 23.744 3.935 -26.863 1.00 92.81 280 GLU A N 1
ATOM 2367 C CA . GLU A 1 280 ? 25.059 3.313 -27.089 1.00 92.81 280 GLU A CA 1
ATOM 2368 C C . GLU A 1 280 ? 25.619 3.689 -28.469 1.00 92.81 280 GLU A C 1
ATOM 2370 O O . GLU A 1 280 ? 26.715 4.246 -28.565 1.00 92.81 280 GLU A O 1
ATOM 2375 N N . HIS A 1 281 ? 24.831 3.486 -29.530 1.00 91.12 281 HIS A N 1
ATOM 2376 C CA . HIS A 1 281 ? 25.232 3.811 -30.901 1.00 91.12 281 HIS A CA 1
ATOM 2377 C C . HIS A 1 281 ? 25.536 5.303 -31.095 1.00 91.12 281 HIS A C 1
ATOM 2379 O O . HIS A 1 281 ? 26.545 5.655 -31.708 1.00 91.12 281 HIS A O 1
ATOM 2385 N N . ARG A 1 282 ? 24.713 6.199 -30.534 1.00 91.38 282 ARG A N 1
ATOM 2386 C CA . ARG A 1 282 ? 24.954 7.653 -30.604 1.00 91.38 282 ARG A CA 1
ATOM 2387 C C . ARG A 1 282 ? 26.234 8.059 -29.873 1.00 91.38 282 ARG A C 1
ATOM 2389 O O . ARG A 1 282 ? 26.965 8.923 -30.352 1.00 91.38 282 ARG A O 1
ATOM 2396 N N . LEU A 1 283 ? 26.522 7.449 -28.724 1.00 90.00 283 LEU A N 1
ATOM 2397 C CA . LEU A 1 283 ? 27.738 7.722 -27.955 1.00 90.00 283 LEU A CA 1
ATOM 2398 C C . LEU A 1 283 ? 28.998 7.183 -28.643 1.00 90.00 283 LEU A C 1
ATOM 2400 O O . LEU A 1 283 ? 30.043 7.825 -28.560 1.00 90.00 283 LEU A O 1
ATOM 2404 N N . GLN A 1 284 ? 28.908 6.045 -29.336 1.00 89.44 284 GLN A N 1
ATOM 2405 C CA . GLN A 1 284 ? 30.004 5.513 -30.152 1.00 89.44 284 GLN A CA 1
ATOM 2406 C C . GLN A 1 284 ? 30.318 6.436 -31.337 1.00 89.44 284 GLN A C 1
ATOM 2408 O O . GLN A 1 284 ? 31.481 6.768 -31.544 1.00 89.44 284 GLN A O 1
ATOM 2413 N N . GLN A 1 285 ? 29.297 6.931 -32.046 1.00 89.19 285 GLN A N 1
ATOM 2414 C CA . GLN A 1 285 ? 29.474 7.872 -33.162 1.00 89.19 285 GLN A CA 1
ATOM 2415 C C . GLN A 1 285 ? 30.130 9.193 -32.739 1.00 89.19 285 GLN A C 1
ATOM 2417 O O . GLN A 1 285 ? 30.933 9.732 -33.483 1.00 89.19 285 GLN A O 1
ATOM 2422 N N . LYS A 1 286 ? 29.833 9.706 -31.536 1.00 87.81 286 LYS A N 1
ATOM 2423 C CA . LYS A 1 286 ? 30.458 10.934 -31.001 1.00 87.81 286 LYS A CA 1
ATOM 2424 C C . LYS A 1 286 ? 31.945 10.776 -30.644 1.00 87.81 286 LYS A C 1
ATOM 2426 O O . LYS A 1 286 ? 32.598 11.775 -30.359 1.00 87.81 286 LYS A O 1
ATOM 2431 N N . ARG A 1 287 ? 32.448 9.540 -30.552 1.00 79.44 287 ARG A N 1
ATOM 2432 C CA . ARG A 1 287 ? 33.846 9.225 -30.207 1.00 79.44 287 ARG A CA 1
ATOM 2433 C C . ARG A 1 287 ? 34.714 8.922 -31.432 1.00 79.44 287 ARG A C 1
ATOM 2435 O O . ARG A 1 287 ? 35.920 8.760 -31.257 1.00 79.44 287 ARG A O 1
ATOM 2442 N N . MET A 1 288 ? 34.102 8.803 -32.610 1.00 61.91 288 MET A N 1
ATOM 2443 C CA . MET A 1 288 ? 34.776 8.684 -33.906 1.00 61.91 288 MET A CA 1
ATOM 2444 C C . MET A 1 288 ? 35.014 10.069 -34.498 1.00 61.91 288 MET A C 1
ATOM 2446 O O . MET A 1 288 ? 36.076 10.234 -35.133 1.00 61.91 288 MET A O 1
#

Sequence (288 aa):
MKISESLFPNNVPQCREYQIISTIIIKDNRLVENYFRDYKTNIYKNWFINDRKVTPVFFDENDCEWLSPTFIRNKKELYGFSLIEKSNSTKLFLTQVKGNVDFKSFKAIGRFYAKDNNRFYFGPGGKIIKGDSLELFFDDTYKKEWINSSPNSNNTFANLWNSKIAISGERIYWNGKLSKDIHSSLKRITKFFWADNYSVFSYDLQNLKKINDFDRKSLIYENTINEKPINGLVSDKYRPAYCYVNKTEPNETYDFQQFAPLFDKLRGTIDEDYWWYKMEHRLQQKRM

Mean predicted aligned error: 9.57 Å

Nearest PDB structures (foldseek):
  7n9f-assembly1_1  TM=3.493E-01  e=4.100E-01  Saccharomyces cerevisiae
  5a9q-assembly1_A  TM=2.268E-01  e=1.222E+00  Homo sapiens
  5ijn-assembly1_A  TM=2.435E-01  e=1.891E+00  Homo sapiens
  5ijn-assembly1_E  TM=2.435E-01  e=1.891E+00  Homo sapiens
  3cue-assembly1_F  TM=4.579E-01  e=7.008E+00  unclassified

Organism: NCBI:txid264023

Foldseek 3Di:
DKDDPVLDDPPDDDDPQWDADAIWDADPQFIWGQGTQGPVVRDTDIDTAEAPVNHTDGHDPVFKDDQALQWIDGVFWIWGWAWDDDPPDIHIYTATQPDGDPPVQWHQQARQWIDGPPFIFGRHNNDTAPAPDKDADDDVVVVVVLCVVPVDPPDPHSPGHPGQWIDHPQWIAGSSHTDPVAGPQWDDQFPQWIDGQPFIWGHPPRDTDTQPPADSVQWFKDQAFPNDGDRIWIHGQQATSVCSVVVHHDDLPVCLVVCVSRVVVCVPVDDCSRPSNVSVVVVVVVVD